Protein AF-A0A533WLF5-F1 (afdb_monomer_lite)

Secondary structure (DSSP, 8-state):
-PPPS-PPEEE-TT-TTHHHHHH-------BTT--HHHHHHHHHHHTT--EEEEEEEEEEEEETT--EEEEEEEEEEEETTEEEEEEEEEEPPPPSSS-HHHHHHHHHHHHH-S-PPPPPGGGGGS--TTHHHHHHHHHHHHHHHHHHHHHHHHHHHHHHHHHGGGHHHH--THHHHHHHHHHHHHTT-TT-B--S-TTS-SEEEE-SS-SS-SEEEEEEEE-SS---HHHHHHHHHHHHHHHHHH---EEEEEEEETTTTSPTTTTHHHHT---HHHHHHHHHTT-EEEEHHHHHHHHHHHHTT-PPPHHHHHHHHHH--EE----

Foldseek 3Di:
DDFDFFFQKDADPPALCPVVSVVQRDADDFCVVDDCQVVVVVVVVVVVWQKHKDWDPRNWMATPVRTTAKTKIWIWGDDPNDIDIDDIDMDHGDGPPDDPVVSVVSSVVSVVPPPDPDPDPCVVVDDDPPPVVVVVVVVVVVVVVVVVVVVVVVVVVVVVLLVLLCCLQAPFDPSNLVSVVSLCVLLPQVQWDDPDDPPAFSIKGADPQDPQFGMETEHEGEELADDDLVSVVSQLVNQVVCCVPPVGRYAREYEYNHNSVDDPPVCLVRLQDDDPVSQVVQQVSVYEYHYSVQSSVQSVCVVVVNHDHPSVVSVLSNPDGGYDSHD

Sequence (327 aa):
MPVQEGRNIKFDAGHPFAEYLRKVKSFNFYLDNFDISSEIPATLKRAKADLELQKIPNHNATDNAGHILSIGYKIYANHAAEKYESSQLVLLPPCYDLPPNEAIDIIVDVFRNSAKEAPPDWLTDVPLEGLDQILDSIDELNAKKAEVEAQILFQEKKKLEIATHLRLLFTRGTQLEDAVYNAFKLLGFDDIQRIREKAKEDWVFKFVNSTRYEYGILEIKGADSRTTRGQLTQCSKWADEYFEMNNEVSKPIFVVNQHRSEKYPESVDKRKEFDNKELEYAKMKNICILPTFVLFETVNAYLKGVGKSRAYLEKKLAESSGLLDRL

Radius of gyration: 37.01 Å; chains: 1; bounding box: 68×51×97 Å

Structure (mmCIF, N/CA/C/O backbone):
data_AF-A0A533WLF5-F1
#
_entry.id   AF-A0A533WLF5-F1
#
loop_
_atom_site.group_PDB
_atom_site.id
_atom_site.type_symbol
_atom_site.label_atom_id
_atom_site.label_alt_id
_atom_site.label_comp_id
_atom_site.label_asym_id
_atom_site.label_entity_id
_atom_site.label_seq_id
_atom_site.pdbx_PDB_ins_code
_atom_site.Cartn_x
_atom_site.Cartn_y
_atom_site.Cartn_z
_atom_site.occupancy
_atom_site.B_iso_or_equiv
_atom_site.auth_seq_id
_atom_site.auth_comp_id
_atom_site.auth_asym_id
_atom_site.auth_atom_id
_atom_site.pdbx_PDB_model_num
ATOM 1 N N . MET A 1 1 ? 15.359 -4.473 43.445 1.00 32.38 1 MET A N 1
ATOM 2 C CA . MET A 1 1 ? 15.333 -5.736 44.218 1.00 32.38 1 MET A CA 1
ATOM 3 C C . MET A 1 1 ? 14.150 -6.550 43.730 1.00 32.38 1 MET A C 1
ATOM 5 O O . MET A 1 1 ? 13.129 -5.927 43.461 1.00 32.38 1 MET A O 1
ATOM 9 N N . PRO A 1 2 ? 14.274 -7.874 43.544 1.00 28.77 2 PRO A N 1
ATOM 10 C CA . PRO A 1 2 ? 13.132 -8.685 43.147 1.00 28.77 2 PRO A CA 1
ATOM 11 C C . PRO A 1 2 ? 12.076 -8.626 44.254 1.00 28.77 2 PRO A C 1
ATOM 13 O O . PRO A 1 2 ? 12.402 -8.662 45.442 1.00 28.77 2 PRO A O 1
ATOM 16 N N . VAL A 1 3 ? 10.827 -8.463 43.837 1.00 31.91 3 VAL A N 1
ATOM 17 C CA . VAL A 1 3 ? 9.644 -8.440 44.693 1.00 31.91 3 VAL A CA 1
ATOM 18 C C . VAL A 1 3 ? 9.524 -9.799 45.377 1.00 31.91 3 VAL A C 1
ATOM 20 O O . VAL A 1 3 ? 9.391 -10.816 44.703 1.00 31.91 3 VAL A O 1
ATOM 23 N N . GLN A 1 4 ? 9.620 -9.832 46.706 1.00 38.06 4 GLN A N 1
ATOM 24 C CA . GLN A 1 4 ? 9.244 -11.020 47.468 1.00 38.06 4 GLN A CA 1
ATOM 25 C C . GLN A 1 4 ? 7.719 -11.142 47.431 1.00 38.06 4 GLN A C 1
ATOM 27 O O . GLN A 1 4 ? 7.022 -10.256 47.926 1.00 38.06 4 GLN A O 1
ATOM 32 N N . GLU A 1 5 ? 7.214 -12.224 46.840 1.00 35.84 5 GLU A N 1
ATOM 33 C CA . GLU A 1 5 ? 5.796 -12.581 46.888 1.00 35.84 5 GLU A CA 1
ATOM 34 C C . GLU A 1 5 ? 5.303 -12.704 48.337 1.00 35.84 5 GLU A C 1
ATOM 36 O O . GLU A 1 5 ? 5.929 -13.356 49.173 1.00 35.84 5 GLU A O 1
ATOM 41 N N . GLY A 1 6 ? 4.142 -12.096 48.602 1.00 49.25 6 GLY A N 1
ATOM 42 C CA . GLY A 1 6 ? 3.280 -12.413 49.741 1.00 49.25 6 GLY A CA 1
ATOM 43 C C . GLY A 1 6 ? 3.753 -11.912 51.106 1.00 49.25 6 GLY A C 1
ATOM 44 O O . GLY A 1 6 ? 4.128 -12.702 51.972 1.00 49.25 6 GLY A O 1
ATOM 45 N N . ARG A 1 7 ? 3.641 -10.603 51.369 1.00 53.81 7 ARG A N 1
ATOM 46 C CA . ARG A 1 7 ? 3.641 -10.091 52.750 1.00 53.81 7 ARG A CA 1
ATOM 47 C C . ARG A 1 7 ? 2.203 -10.058 53.270 1.00 53.81 7 ARG A C 1
ATOM 49 O O . ARG A 1 7 ? 1.375 -9.347 52.718 1.00 53.81 7 ARG A O 1
ATOM 56 N N . ASN A 1 8 ? 1.899 -10.801 54.336 1.00 56.19 8 ASN A N 1
ATOM 57 C CA . ASN A 1 8 ? 0.582 -10.713 54.979 1.00 56.19 8 ASN A CA 1
ATOM 58 C C . ASN A 1 8 ? 0.406 -9.329 55.638 1.00 56.19 8 ASN A C 1
ATOM 60 O O . ASN A 1 8 ? 1.328 -8.835 56.298 1.00 56.19 8 ASN A O 1
ATOM 64 N N . ILE A 1 9 ? -0.772 -8.721 55.461 1.00 61.44 9 ILE A N 1
ATOM 65 C CA . ILE A 1 9 ? -1.147 -7.436 56.072 1.00 61.44 9 ILE A CA 1
ATOM 66 C C . ILE A 1 9 ? -1.633 -7.670 57.504 1.00 61.44 9 ILE A C 1
ATOM 68 O O . ILE A 1 9 ? -2.451 -8.558 57.752 1.00 61.44 9 ILE A O 1
ATOM 72 N N . LYS A 1 10 ? -1.183 -6.827 58.434 1.00 64.06 10 LYS A N 1
ATOM 73 C CA . LYS A 1 10 ? -1.763 -6.653 59.766 1.00 64.06 10 LYS A CA 1
ATOM 74 C C . LYS A 1 10 ? -2.501 -5.317 59.824 1.00 64.06 10 LYS A C 1
ATOM 76 O O . LYS A 1 10 ? -1.941 -4.261 59.552 1.00 64.06 10 LYS A O 1
ATOM 81 N N . PHE A 1 11 ? -3.769 -5.355 60.192 1.00 66.06 11 PHE A N 1
ATOM 82 C CA . PHE A 1 11 ? -4.594 -4.170 60.409 1.00 66.06 11 PHE A CA 1
ATOM 83 C C . PHE A 1 11 ? -5.623 -4.492 61.494 1.00 66.06 11 PHE A C 1
ATOM 85 O O . PHE A 1 11 ? -5.938 -5.663 61.725 1.00 66.06 11 PHE A O 1
ATOM 92 N N . ASP A 1 12 ? -6.123 -3.464 62.174 1.00 64.88 12 ASP A N 1
ATOM 93 C CA . ASP A 1 12 ? -7.202 -3.627 63.148 1.00 64.88 12 ASP A CA 1
ATOM 94 C C . ASP A 1 12 ? -8.485 -4.103 62.442 1.00 64.88 12 ASP A C 1
ATOM 96 O O . ASP A 1 12 ? -8.803 -3.644 61.345 1.00 64.88 12 ASP A O 1
ATOM 100 N N . ALA A 1 13 ? -9.244 -5.013 63.056 1.00 61.56 13 ALA A N 1
ATOM 101 C CA . ALA A 1 13 ? -10.507 -5.492 62.494 1.00 61.56 13 ALA A CA 1
ATOM 102 C C . ALA A 1 13 ? -11.527 -4.358 62.261 1.00 61.56 13 ALA A C 1
ATOM 104 O O . ALA A 1 13 ? -12.367 -4.482 61.372 1.00 61.56 13 ALA A O 1
ATOM 105 N N . GLY A 1 14 ? -11.427 -3.258 63.016 1.00 61.88 14 GLY A N 1
ATOM 106 C CA . GLY A 1 14 ? -12.206 -2.032 62.848 1.00 61.88 14 GLY A CA 1
ATOM 107 C C . GLY A 1 14 ? -11.643 -1.039 61.822 1.00 61.88 14 GLY A C 1
ATOM 108 O O . GLY A 1 14 ? -12.167 0.067 61.713 1.00 61.88 14 GLY A O 1
ATOM 109 N N . HIS A 1 15 ? -10.587 -1.384 61.073 1.00 67.19 15 HIS A N 1
ATOM 110 C CA . HIS A 1 15 ? -10.044 -0.501 60.041 1.00 67.19 15 HIS A CA 1
ATOM 111 C C . HIS A 1 15 ? -11.098 -0.260 58.938 1.00 67.19 15 HIS A C 1
ATOM 113 O O . HIS A 1 15 ? -11.605 -1.237 58.379 1.00 67.19 15 HIS A O 1
ATOM 119 N N . PRO A 1 16 ? -11.380 0.996 58.528 1.00 64.38 16 PRO A N 1
ATOM 120 C CA . PRO A 1 16 ? -12.443 1.308 57.556 1.00 64.38 16 PRO A CA 1
ATOM 121 C C . PRO A 1 16 ? -12.295 0.615 56.191 1.00 64.38 16 PRO A C 1
ATOM 123 O O . PRO A 1 16 ? -13.251 0.487 55.439 1.00 64.38 16 PRO A O 1
ATOM 126 N N . PHE A 1 17 ? -11.084 0.150 55.880 1.00 67.31 17 PHE A N 1
ATOM 127 C CA . PHE A 1 17 ? -10.732 -0.530 54.631 1.00 67.31 17 PHE A CA 1
ATOM 128 C C . PHE A 1 17 ? -10.261 -1.969 54.843 1.00 67.31 17 PHE A C 1
ATOM 130 O O . PHE A 1 17 ? -9.558 -2.515 53.998 1.00 67.31 17 PHE A O 1
ATOM 137 N N . ALA A 1 18 ? -10.609 -2.581 55.977 1.00 67.69 18 ALA A N 1
ATOM 138 C CA . ALA A 1 18 ? -10.263 -3.963 56.295 1.00 67.69 18 ALA A CA 1
ATOM 139 C C . ALA A 1 18 ? -10.593 -4.932 55.144 1.00 67.69 18 ALA A C 1
ATOM 141 O O . ALA A 1 18 ? -9.777 -5.783 54.805 1.00 67.69 18 ALA A O 1
ATOM 142 N N . GLU A 1 19 ? -11.752 -4.785 54.496 1.00 64.75 19 GLU A N 1
ATOM 143 C CA . GLU A 1 19 ? -12.137 -5.633 53.360 1.00 64.75 19 GLU A CA 1
ATOM 144 C C . GLU A 1 19 ? -11.301 -5.397 52.100 1.00 64.75 19 GLU A C 1
ATOM 146 O O . GLU A 1 19 ? -10.862 -6.363 51.474 1.00 64.75 19 GLU A O 1
ATOM 151 N N . TYR A 1 20 ? -11.039 -4.134 51.750 1.00 69.00 20 TYR A N 1
ATOM 152 C CA . TYR A 1 20 ? -10.149 -3.785 50.641 1.00 69.00 20 TYR A CA 1
ATOM 153 C C . TYR A 1 20 ? -8.752 -4.369 50.881 1.00 69.00 20 TYR A C 1
ATOM 155 O O . TYR A 1 20 ? -8.237 -5.104 50.043 1.00 69.00 20 TYR A O 1
ATOM 163 N N . LEU A 1 21 ? -8.186 -4.154 52.072 1.00 68.81 21 LEU A N 1
ATOM 164 C CA . LEU A 1 21 ? -6.866 -4.661 52.449 1.00 68.81 21 LEU A CA 1
ATOM 165 C C . LEU A 1 21 ? -6.795 -6.199 52.407 1.00 68.81 21 LEU A C 1
ATOM 167 O O . LEU A 1 21 ? -5.779 -6.738 51.989 1.00 68.81 21 LEU A O 1
ATOM 171 N N . ARG A 1 22 ? -7.867 -6.932 52.745 1.00 69.50 22 ARG A N 1
ATOM 172 C CA . ARG A 1 22 ? -7.900 -8.406 52.600 1.00 69.50 22 ARG A CA 1
ATOM 173 C C . ARG A 1 22 ? -7.841 -8.884 51.149 1.00 69.50 22 ARG A C 1
ATOM 175 O O . ARG A 1 22 ? -7.349 -9.982 50.902 1.00 69.50 22 ARG A O 1
ATOM 182 N N . LYS A 1 23 ? -8.390 -8.112 50.207 1.00 66.38 23 LYS A N 1
ATOM 183 C CA . LYS A 1 23 ? -8.445 -8.483 48.782 1.00 66.38 23 LYS A CA 1
ATOM 184 C C . LYS A 1 23 ? -7.145 -8.168 48.042 1.00 66.38 23 LYS A C 1
ATOM 186 O O . LYS A 1 23 ? -6.848 -8.822 47.043 1.00 66.38 23 LYS A O 1
ATOM 191 N N . VAL A 1 24 ? -6.357 -7.218 48.540 1.00 61.16 24 VAL A N 1
ATOM 192 C CA . VAL A 1 24 ? -5.045 -6.882 47.979 1.00 61.16 24 VAL A CA 1
ATOM 193 C C . VAL A 1 24 ? -4.017 -7.929 48.426 1.00 61.16 24 VAL A C 1
ATOM 195 O O . VAL A 1 24 ? -3.555 -7.926 49.564 1.00 61.16 24 VAL A O 1
ATOM 198 N N . LYS A 1 25 ? -3.667 -8.851 47.519 1.00 55.25 25 LYS A N 1
ATOM 199 C CA . LYS A 1 25 ? -2.759 -9.983 47.796 1.00 55.25 25 LYS A CA 1
ATOM 200 C C . LYS A 1 25 ? -1.272 -9.603 47.794 1.00 55.25 25 LYS A C 1
ATOM 202 O O . LYS A 1 25 ? -0.476 -10.285 48.438 1.00 55.25 25 LYS A O 1
ATOM 207 N N . SER A 1 26 ? -0.901 -8.529 47.097 1.00 55.97 26 SER A N 1
ATOM 208 C CA . SER A 1 26 ? 0.476 -8.038 46.995 1.00 55.97 26 SER A CA 1
ATOM 209 C C . SER A 1 26 ? 0.538 -6.516 46.887 1.00 55.97 26 SER A C 1
ATOM 211 O O . SER A 1 26 ? -0.328 -5.869 46.307 1.00 55.97 26 SER A O 1
ATOM 213 N N . PHE A 1 27 ? 1.592 -5.936 47.455 1.00 60.88 27 PHE A N 1
ATOM 214 C CA . PHE A 1 27 ? 1.943 -4.519 47.349 1.00 60.88 27 PHE A CA 1
ATOM 215 C C . PHE A 1 27 ? 3.468 -4.410 47.334 1.00 60.88 27 PHE A C 1
ATOM 217 O O . PHE A 1 27 ? 4.156 -5.078 48.103 1.00 60.88 27 PHE A O 1
ATOM 224 N N . ASN A 1 28 ? 3.990 -3.545 46.465 1.00 53.72 28 ASN A N 1
ATOM 225 C CA . ASN A 1 28 ? 5.432 -3.316 46.291 1.00 53.72 28 ASN A CA 1
ATOM 226 C C . ASN A 1 28 ? 5.880 -1.942 46.779 1.00 53.72 28 ASN A C 1
ATOM 228 O O . ASN A 1 28 ? 6.930 -1.443 46.382 1.00 53.72 28 ASN A O 1
ATOM 232 N N . PHE A 1 29 ? 5.075 -1.320 47.631 1.00 58.12 29 PHE A N 1
ATOM 233 C CA . PHE A 1 29 ? 5.415 -0.065 48.269 1.00 58.12 29 PHE A CA 1
ATOM 234 C C . PHE A 1 29 ? 5.159 -0.211 49.770 1.00 58.12 29 PHE A C 1
ATOM 236 O O . PHE A 1 29 ? 4.282 -0.955 50.210 1.00 58.12 29 PHE A O 1
ATOM 243 N N . TYR A 1 30 ? 5.951 0.498 50.548 1.00 57.84 30 TYR A N 1
ATOM 244 C CA . TYR A 1 30 ? 5.670 0.771 51.939 1.00 57.84 30 TYR A CA 1
ATOM 245 C C . TYR A 1 30 ? 5.977 2.241 52.170 1.00 57.84 30 TYR A C 1
ATOM 247 O O . TYR A 1 30 ? 6.815 2.841 51.492 1.00 57.84 30 TYR A O 1
ATOM 255 N N . LEU A 1 31 ? 5.247 2.830 53.099 1.00 57.12 31 LEU A N 1
ATOM 256 C CA . LEU A 1 31 ? 5.408 4.209 53.500 1.00 57.12 31 LEU A CA 1
ATOM 257 C C . LEU A 1 31 ? 6.604 4.289 54.465 1.00 57.12 31 LEU A C 1
ATOM 259 O O . LEU A 1 31 ? 6.438 4.244 55.683 1.00 57.12 31 LEU A O 1
ATOM 263 N N . ASP A 1 32 ? 7.821 4.323 53.913 1.00 49.41 32 ASP A N 1
ATOM 264 C CA . ASP A 1 32 ? 9.055 4.436 54.699 1.00 49.41 32 ASP A CA 1
ATOM 265 C C . ASP A 1 32 ? 9.185 5.844 55.290 1.00 49.41 32 ASP A C 1
ATOM 267 O O . ASP A 1 32 ? 9.087 6.830 54.561 1.00 49.41 32 ASP A O 1
ATOM 271 N N . ASN A 1 33 ? 9.365 5.950 56.610 1.00 52.09 33 ASN A N 1
ATOM 272 C CA . ASN A 1 33 ? 9.415 7.226 57.346 1.00 52.09 33 ASN A CA 1
ATOM 273 C C . ASN A 1 33 ? 8.267 8.212 57.030 1.00 52.09 33 ASN A C 1
ATOM 275 O O . ASN A 1 33 ? 8.422 9.425 57.165 1.00 52.09 33 ASN A O 1
ATOM 279 N N . PHE A 1 34 ? 7.103 7.713 56.608 1.00 55.62 34 PHE A N 1
ATOM 280 C CA . PHE A 1 34 ? 6.012 8.558 56.132 1.00 55.62 34 PHE A CA 1
ATOM 281 C C . PHE A 1 34 ? 5.190 9.094 57.307 1.00 55.62 34 PHE A C 1
ATOM 283 O O . PHE A 1 34 ? 4.173 8.525 57.714 1.00 55.62 34 PHE A O 1
ATOM 290 N N . ASP A 1 35 ? 5.636 10.217 57.856 1.00 56.47 35 ASP A N 1
ATOM 291 C CA . ASP A 1 35 ? 4.805 11.058 58.702 1.00 56.47 35 ASP A CA 1
ATOM 292 C C . ASP A 1 35 ? 4.553 12.410 58.033 1.00 56.47 35 ASP A C 1
ATOM 294 O O . ASP A 1 35 ? 5.137 13.442 58.375 1.00 56.47 35 ASP A O 1
ATOM 298 N N . ILE A 1 36 ? 3.617 12.408 57.079 1.00 58.66 36 ILE A N 1
ATOM 299 C CA . ILE A 1 36 ? 3.146 13.631 56.420 1.00 58.66 36 ILE A CA 1
ATOM 300 C C . ILE A 1 36 ? 2.521 14.630 57.399 1.00 58.66 36 ILE A C 1
ATOM 302 O O . ILE A 1 36 ? 2.334 15.782 57.018 1.00 58.66 36 ILE A O 1
ATOM 306 N N . SER A 1 37 ? 2.226 14.254 58.656 1.00 54.47 37 SER A N 1
ATOM 307 C CA . SER A 1 37 ? 1.752 15.226 59.650 1.00 54.47 37 SER A CA 1
ATOM 308 C C . SER A 1 37 ? 2.788 16.316 59.933 1.00 54.47 37 SER A C 1
ATOM 310 O O . SER A 1 37 ? 2.407 17.408 60.338 1.00 54.47 37 SER A O 1
ATOM 312 N N . SER A 1 38 ? 4.073 16.063 59.654 1.00 57.72 38 SER A N 1
ATOM 313 C CA . SER A 1 38 ? 5.149 17.053 59.769 1.00 57.72 38 SER A CA 1
ATOM 314 C C . SER A 1 38 ? 5.352 17.894 58.494 1.00 57.72 38 SER A C 1
ATOM 316 O O . SER A 1 38 ? 5.665 19.083 58.583 1.00 57.72 38 SER A O 1
ATOM 318 N N . GLU A 1 39 ? 5.105 17.331 57.305 1.00 58.28 39 GLU A N 1
ATOM 319 C CA . GLU A 1 39 ? 5.319 17.997 56.004 1.00 58.28 39 GLU A CA 1
ATOM 320 C C . GLU A 1 39 ? 4.094 18.773 55.486 1.00 58.28 39 GLU A C 1
ATOM 322 O O . GLU A 1 39 ? 4.212 19.788 54.786 1.00 58.28 39 GLU A O 1
ATOM 327 N N . ILE A 1 40 ? 2.892 18.327 55.846 1.00 58.22 40 ILE A N 1
ATOM 328 C CA . ILE A 1 40 ? 1.635 18.944 55.422 1.00 58.22 40 ILE A CA 1
ATOM 329 C C . ILE A 1 40 ? 1.417 20.313 56.066 1.00 58.22 40 ILE A C 1
ATOM 331 O O . ILE A 1 40 ? 1.084 21.231 55.319 1.00 58.22 40 ILE A O 1
ATOM 335 N N . PRO A 1 41 ? 1.677 20.545 57.369 1.00 56.56 41 PRO A N 1
ATOM 336 C CA . PRO A 1 41 ? 1.576 21.882 57.945 1.00 56.56 41 PRO A CA 1
ATOM 337 C C . PRO A 1 41 ? 2.463 22.888 57.213 1.00 56.56 41 PRO A C 1
ATOM 339 O O . PRO A 1 41 ? 2.021 23.999 56.945 1.00 56.56 41 PRO A O 1
ATOM 342 N N . ALA A 1 42 ? 3.680 22.498 56.810 1.00 59.25 42 ALA A N 1
ATOM 343 C CA . ALA A 1 42 ? 4.592 23.361 56.057 1.00 59.25 42 ALA A CA 1
ATOM 344 C C . ALA A 1 42 ? 4.068 23.699 54.647 1.00 59.25 42 ALA A C 1
ATOM 346 O O . ALA A 1 42 ? 4.280 24.812 54.157 1.00 59.25 42 ALA A O 1
ATOM 347 N N . THR A 1 43 ? 3.361 22.765 54.009 1.00 59.94 43 THR A N 1
ATOM 348 C CA . THR A 1 43 ? 2.765 22.935 52.675 1.00 59.94 43 THR A CA 1
ATOM 349 C C . THR A 1 43 ? 1.449 23.722 52.731 1.00 59.94 43 THR A C 1
ATOM 351 O O . THR A 1 43 ? 1.237 24.625 51.924 1.00 59.94 43 THR A O 1
ATOM 354 N N . LEU A 1 44 ? 0.602 23.471 53.733 1.00 59.03 44 LEU A N 1
ATOM 355 C CA . LEU A 1 44 ? -0.664 24.178 53.960 1.00 59.03 44 LEU A CA 1
ATOM 356 C C . LEU A 1 44 ? -0.448 25.620 54.446 1.00 59.03 44 LEU A C 1
ATOM 358 O O . LEU A 1 44 ? -1.174 26.518 54.018 1.00 59.03 44 LEU A O 1
ATOM 362 N N . LYS A 1 45 ? 0.626 25.892 55.209 1.00 59.97 45 LYS A N 1
ATOM 363 C CA . LYS A 1 45 ? 1.038 27.267 55.559 1.00 59.97 45 LYS A CA 1
ATOM 364 C C . LYS A 1 45 ? 1.307 28.128 54.325 1.00 59.97 45 LYS A C 1
ATOM 366 O O . LYS A 1 45 ? 0.992 29.315 54.326 1.00 59.97 45 LYS A O 1
ATOM 371 N N . ARG A 1 46 ? 1.867 27.544 53.253 1.00 60.88 46 ARG A N 1
ATOM 372 C CA . ARG A 1 46 ? 2.094 28.254 51.977 1.00 60.88 46 ARG A CA 1
ATOM 373 C C . ARG A 1 46 ? 0.785 28.597 51.261 1.00 60.88 46 ARG A C 1
ATOM 375 O O . ARG A 1 46 ? 0.753 29.572 50.519 1.00 60.88 46 ARG A O 1
ATOM 382 N N . ALA A 1 47 ? -0.285 27.844 51.517 1.00 59.53 47 ALA A N 1
ATOM 383 C CA . ALA A 1 47 ? -1.612 28.055 50.943 1.00 59.53 47 ALA A CA 1
ATOM 384 C C . ALA A 1 47 ? -2.496 29.036 51.747 1.00 59.53 47 ALA A C 1
ATOM 386 O O . ALA A 1 47 ? -3.647 29.244 51.374 1.00 59.53 47 ALA A O 1
ATOM 387 N N . LYS A 1 48 ? -1.974 29.663 52.819 1.00 59.97 48 LYS A N 1
ATOM 388 C CA . LYS A 1 48 ? -2.712 30.581 53.719 1.00 59.97 48 LYS A CA 1
ATOM 389 C C . LYS A 1 48 ? -3.994 29.982 54.323 1.00 59.97 48 LYS A C 1
ATOM 391 O O . LYS A 1 48 ? -4.936 30.715 54.607 1.00 59.97 48 LYS A O 1
ATOM 396 N N . ALA A 1 49 ? -4.034 28.669 54.520 1.00 65.12 49 ALA A N 1
ATOM 397 C CA . ALA A 1 49 ? -5.142 28.001 55.186 1.00 65.12 49 ALA A CA 1
ATOM 398 C C . ALA A 1 49 ? -4.701 27.582 56.597 1.00 65.12 49 ALA A C 1
ATOM 400 O O . ALA A 1 49 ? -3.693 26.887 56.737 1.00 65.12 49 ALA A O 1
ATOM 401 N N . ASP A 1 50 ? -5.440 28.002 57.630 1.00 71.75 50 ASP A N 1
ATOM 402 C CA . ASP A 1 50 ? -5.239 27.563 59.020 1.00 71.75 50 ASP A CA 1
ATOM 403 C C . ASP A 1 50 ? -5.804 26.146 59.190 1.00 71.75 50 ASP A C 1
ATOM 405 O O . ASP A 1 50 ? -6.891 25.930 59.727 1.00 71.75 50 ASP A O 1
ATOM 409 N N . LEU A 1 51 ? -5.071 25.175 58.645 1.00 72.88 51 LEU A N 1
ATOM 410 C CA . LEU A 1 51 ? -5.422 23.761 58.659 1.00 72.88 51 LEU A CA 1
ATOM 411 C C . LEU A 1 51 ? -4.433 22.969 59.522 1.00 72.88 51 LEU A C 1
ATOM 413 O O . LEU A 1 51 ? -3.221 23.045 59.321 1.00 72.88 51 LEU A O 1
ATOM 417 N N . GLU A 1 52 ? -4.954 22.158 60.438 1.00 74.88 52 GLU A N 1
ATOM 418 C CA . GLU A 1 52 ? -4.193 21.204 61.246 1.00 74.88 52 GLU A CA 1
ATOM 419 C C . GLU A 1 52 ? -4.536 19.779 60.814 1.00 74.88 52 GLU A C 1
ATOM 421 O O . GLU A 1 52 ? -5.706 19.424 60.700 1.00 74.88 52 GLU A O 1
ATOM 426 N N . LEU A 1 53 ? -3.527 18.936 60.599 1.00 74.12 53 LEU A N 1
ATOM 427 C CA . LEU A 1 53 ? -3.727 17.519 60.308 1.00 74.12 53 LEU A CA 1
ATOM 428 C C . LEU A 1 53 ? -3.357 16.692 61.540 1.00 74.12 53 LEU A C 1
ATOM 430 O O . LEU A 1 53 ? -2.212 16.726 61.983 1.00 74.12 53 LEU A O 1
ATOM 434 N N . GLN A 1 54 ? -4.300 15.920 62.072 1.00 79.19 54 GLN A N 1
ATOM 435 C CA . GLN A 1 54 ? -4.060 15.025 63.201 1.00 79.19 54 GLN A CA 1
ATOM 436 C C . GLN A 1 54 ? -4.185 13.570 62.759 1.00 79.19 54 GLN A C 1
ATOM 438 O O . GLN A 1 54 ? -5.195 13.168 62.179 1.00 79.19 54 GLN A O 1
ATOM 443 N N . LYS A 1 55 ? -3.168 12.758 63.057 1.00 78.38 55 LYS A N 1
ATOM 444 C CA . LYS A 1 55 ? -3.227 11.309 62.847 1.00 78.38 55 LYS A CA 1
ATOM 445 C C . LYS A 1 55 ? -4.279 10.693 63.770 1.00 78.38 55 LYS A C 1
ATOM 447 O O . LYS A 1 55 ? -4.293 10.974 64.968 1.00 78.38 55 LYS A O 1
ATOM 452 N N . ILE A 1 56 ? -5.134 9.835 63.222 1.00 79.00 56 ILE A N 1
ATOM 453 C CA . ILE A 1 56 ? -6.136 9.109 64.007 1.00 79.00 56 ILE A CA 1
ATOM 454 C C . ILE A 1 56 ? -5.450 7.891 64.656 1.00 79.00 56 ILE A C 1
ATOM 456 O O . ILE A 1 56 ? -4.844 7.086 63.938 1.00 79.00 56 ILE A O 1
ATOM 460 N N . PRO A 1 57 ? -5.509 7.724 65.992 1.00 76.00 57 PRO A N 1
ATOM 461 C CA . PRO A 1 57 ? -4.976 6.535 66.653 1.00 76.00 57 PRO A CA 1
ATOM 462 C C . PRO A 1 57 ? -5.617 5.255 66.102 1.00 76.00 57 PRO A C 1
ATOM 464 O O . PRO A 1 57 ? -6.816 5.231 65.838 1.00 76.00 57 PRO A O 1
ATOM 467 N N . ASN A 1 58 ? -4.825 4.193 65.935 1.00 72.44 58 ASN A N 1
ATOM 468 C CA . ASN A 1 58 ? -5.268 2.870 65.461 1.00 72.44 58 ASN A CA 1
ATOM 469 C C . ASN A 1 58 ? -5.890 2.830 64.045 1.00 72.44 58 ASN A C 1
ATOM 471 O O . ASN A 1 58 ? -6.413 1.802 63.631 1.00 72.44 58 ASN A O 1
ATOM 475 N N . HIS A 1 59 ? -5.796 3.913 63.264 1.00 75.50 59 HIS A N 1
ATOM 476 C CA . HIS A 1 59 ? -6.141 3.943 61.835 1.00 75.50 59 HIS A CA 1
ATOM 477 C C . HIS A 1 59 ? -4.883 3.783 60.973 1.00 75.50 59 HIS A C 1
ATOM 479 O O . HIS A 1 59 ? -4.559 4.631 60.139 1.00 75.50 59 HIS A O 1
ATOM 485 N N . ASN A 1 60 ? -4.116 2.724 61.216 1.00 75.75 60 ASN A N 1
ATOM 486 C CA . ASN A 1 60 ? -3.014 2.337 60.349 1.00 75.75 60 ASN A CA 1
ATOM 487 C C . ASN A 1 60 ? -3.126 0.867 59.943 1.00 75.75 60 ASN A C 1
ATOM 489 O O . ASN A 1 60 ? -3.623 0.025 60.689 1.00 75.75 60 ASN A O 1
ATOM 493 N N . ALA A 1 61 ? -2.628 0.572 58.748 1.00 72.06 61 ALA A N 1
ATOM 494 C CA . ALA A 1 61 ? -2.370 -0.789 58.301 1.00 72.06 61 ALA A CA 1
ATOM 495 C C . ALA A 1 61 ? -0.863 -0.960 58.147 1.00 72.06 61 ALA A C 1
ATOM 497 O O . ALA A 1 61 ? -0.196 -0.056 57.634 1.00 72.06 61 ALA A O 1
ATOM 498 N N . THR A 1 62 ? -0.329 -2.095 58.583 1.00 68.56 62 THR A N 1
ATOM 499 C CA . THR A 1 62 ? 1.087 -2.434 58.445 1.00 68.56 62 THR A CA 1
ATOM 500 C C . THR A 1 62 ? 1.274 -3.793 57.783 1.00 68.56 62 THR A C 1
ATOM 502 O O . THR A 1 62 ? 0.362 -4.616 57.737 1.00 68.56 62 THR A O 1
ATOM 505 N N . ASP A 1 63 ? 2.462 -4.057 57.248 1.00 66.12 63 ASP A N 1
ATOM 506 C CA . ASP A 1 63 ? 2.858 -5.420 56.906 1.00 66.12 63 ASP A CA 1
ATOM 507 C C . ASP A 1 63 ? 3.361 -6.183 58.150 1.00 66.12 63 ASP A C 1
ATOM 509 O O . ASP A 1 63 ? 3.521 -5.636 59.246 1.00 66.12 63 ASP A O 1
ATOM 513 N N . ASN A 1 64 ? 3.631 -7.479 57.992 1.00 63.44 64 ASN A N 1
ATOM 514 C CA . ASN A 1 64 ? 4.178 -8.317 59.063 1.00 63.44 64 ASN A CA 1
ATOM 515 C C . ASN A 1 64 ? 5.524 -7.846 59.639 1.00 63.44 64 ASN A C 1
ATOM 517 O O . ASN A 1 64 ? 5.835 -8.208 60.775 1.00 63.44 64 ASN A O 1
ATOM 521 N N . ALA A 1 65 ? 6.306 -7.085 58.874 1.00 60.62 65 ALA A N 1
ATOM 522 C CA . ALA A 1 65 ? 7.574 -6.508 59.308 1.00 60.62 65 ALA A CA 1
ATOM 523 C C . ALA A 1 65 ? 7.389 -5.137 59.992 1.00 60.62 65 ALA A C 1
ATOM 525 O O . ALA A 1 65 ? 8.359 -4.562 60.478 1.00 60.62 65 ALA A O 1
ATOM 526 N N . GLY A 1 66 ? 6.149 -4.645 60.087 1.00 66.31 66 GLY A N 1
ATOM 527 C CA . GLY A 1 66 ? 5.799 -3.391 60.747 1.00 66.31 66 GLY A CA 1
ATOM 528 C C . GLY A 1 66 ? 5.840 -2.168 59.832 1.00 66.31 66 GLY A C 1
ATOM 529 O O . GLY A 1 66 ? 5.639 -1.058 60.322 1.00 66.31 66 GLY A O 1
ATOM 530 N N . HIS A 1 67 ? 6.059 -2.335 58.525 1.00 68.44 67 HIS A N 1
ATOM 531 C CA . HIS A 1 67 ? 6.053 -1.208 57.597 1.00 68.44 67 HIS A CA 1
ATOM 532 C C . HIS A 1 67 ? 4.632 -0.697 57.378 1.00 68.44 67 HIS A C 1
ATOM 534 O O . HIS A 1 67 ? 3.708 -1.491 57.231 1.00 68.44 67 HIS A O 1
ATOM 540 N N . ILE A 1 68 ? 4.450 0.622 57.327 1.00 69.75 68 ILE A N 1
ATOM 541 C CA . ILE A 1 68 ? 3.128 1.241 57.196 1.00 69.75 68 ILE A CA 1
ATOM 542 C C . ILE A 1 68 ? 2.656 1.188 55.736 1.00 69.75 68 ILE A C 1
ATOM 544 O O . ILE A 1 68 ? 3.402 1.506 54.815 1.00 69.75 68 ILE A O 1
ATOM 548 N N . LEU A 1 69 ? 1.399 0.802 55.531 1.00 67.12 69 LEU A N 1
ATOM 549 C CA . LEU A 1 69 ? 0.736 0.682 54.228 1.00 67.12 69 LEU A CA 1
ATOM 550 C C . LEU A 1 69 ? -0.419 1.681 54.070 1.00 67.12 69 LEU A C 1
ATOM 552 O O . LEU A 1 69 ? -0.760 2.061 52.955 1.00 67.12 69 LEU A O 1
ATOM 556 N N . SER A 1 70 ? -1.030 2.104 55.179 1.00 72.06 70 SER A N 1
ATOM 557 C CA . SER A 1 70 ? -2.136 3.066 55.202 1.00 72.06 70 SER A CA 1
ATOM 558 C C . SER A 1 70 ? -2.121 3.871 56.499 1.00 72.06 70 SER A C 1
ATOM 560 O O . SER A 1 70 ? -1.733 3.341 57.545 1.00 72.06 70 SER A O 1
ATOM 562 N N . ILE A 1 71 ? -2.533 5.143 56.429 1.00 75.75 71 ILE A N 1
ATOM 563 C CA . ILE A 1 71 ? -2.692 6.035 57.585 1.00 75.75 71 ILE A CA 1
ATOM 564 C C . ILE A 1 71 ? -3.975 6.860 57.428 1.00 75.75 71 ILE A C 1
ATOM 566 O O . ILE A 1 71 ? -4.223 7.441 56.369 1.00 75.75 71 ILE A O 1
ATOM 570 N N . GLY A 1 72 ? -4.763 6.933 58.501 1.00 79.12 72 GLY A N 1
ATOM 571 C CA . GLY A 1 72 ? -5.903 7.832 58.643 1.00 79.12 72 GLY A CA 1
ATOM 572 C C . GLY A 1 72 ? -5.558 9.145 59.353 1.00 79.12 72 GLY A C 1
ATOM 573 O O . GLY A 1 72 ? -4.838 9.168 60.356 1.00 79.12 72 GLY A O 1
ATOM 574 N N . TYR A 1 73 ? -6.139 10.235 58.866 1.00 81.06 73 TYR A N 1
ATOM 575 C CA . TYR A 1 73 ? -6.002 11.590 59.381 1.00 81.06 73 TYR A CA 1
ATOM 576 C C . TYR A 1 73 ? -7.366 12.267 59.538 1.00 81.06 73 TYR A C 1
ATOM 578 O O . TYR A 1 73 ? -8.323 11.955 58.828 1.00 81.06 73 TYR A O 1
ATOM 586 N N . LYS A 1 74 ? -7.431 13.244 60.439 1.00 82.44 74 LYS A N 1
ATOM 587 C CA . LYS A 1 74 ? -8.468 14.278 60.480 1.00 82.44 74 LYS A CA 1
ATOM 588 C C . LYS A 1 74 ? -7.836 15.618 60.150 1.00 82.44 74 LYS A C 1
ATOM 590 O O . LYS A 1 74 ? -6.772 15.940 60.675 1.00 82.44 74 LYS A O 1
ATOM 595 N N . ILE A 1 75 ? -8.492 16.388 59.295 1.00 80.38 75 ILE A N 1
ATOM 596 C CA . ILE A 1 75 ? -8.145 17.788 59.050 1.00 80.38 75 ILE A CA 1
ATOM 597 C C . ILE A 1 75 ? -9.043 18.651 59.935 1.00 80.38 75 ILE A C 1
ATOM 599 O O . ILE A 1 75 ? -10.260 18.463 59.948 1.00 80.38 75 ILE A O 1
ATOM 603 N N . TYR A 1 76 ? -8.455 19.605 60.639 1.00 80.19 76 TYR A N 1
ATOM 604 C CA . TYR A 1 76 ? -9.154 20.660 61.352 1.00 80.19 76 TYR A CA 1
ATOM 605 C C . TYR A 1 76 ? -8.889 21.988 60.659 1.00 80.19 76 TYR A C 1
ATOM 607 O O . TYR A 1 76 ? -7.749 22.260 60.306 1.00 80.19 76 TYR A O 1
ATOM 615 N N . ALA A 1 77 ? -9.913 22.813 60.479 1.00 78.69 77 ALA A N 1
ATOM 616 C CA . ALA A 1 77 ? -9.776 24.169 59.969 1.00 78.69 77 ALA A CA 1
ATOM 617 C C . ALA A 1 77 ? -10.154 25.165 61.060 1.00 78.69 77 ALA A C 1
ATOM 619 O O . ALA A 1 77 ? -11.254 25.090 61.602 1.00 78.69 77 ALA A O 1
ATOM 620 N N . ASN A 1 78 ? -9.264 26.103 61.368 1.00 73.88 78 ASN A N 1
ATOM 621 C CA . ASN A 1 78 ? -9.587 27.217 62.249 1.00 73.88 78 ASN A CA 1
ATOM 622 C C . ASN A 1 78 ? -9.990 28.412 61.379 1.00 73.88 78 ASN A C 1
ATOM 624 O O . ASN A 1 78 ? -9.209 28.881 60.554 1.00 73.88 78 ASN A O 1
ATOM 628 N N . HIS A 1 79 ? -11.211 28.913 61.550 1.00 73.44 79 HIS A N 1
ATOM 629 C CA . HIS A 1 79 ? -11.682 30.104 60.851 1.00 73.44 79 HIS A CA 1
ATOM 630 C C . HIS A 1 79 ? -12.410 31.022 61.833 1.00 73.44 79 HIS A C 1
ATOM 632 O O . HIS A 1 79 ? -13.414 30.635 62.418 1.00 73.44 79 HIS A O 1
ATOM 638 N N . ALA A 1 80 ? -11.903 32.247 62.013 1.00 67.25 80 ALA A N 1
ATOM 639 C CA . ALA A 1 80 ? -12.531 33.294 62.829 1.00 67.25 80 ALA A CA 1
ATOM 640 C C . ALA A 1 80 ? -12.976 32.839 64.243 1.00 67.25 80 ALA A C 1
ATOM 642 O O . ALA A 1 80 ? -14.082 33.145 64.673 1.00 67.25 80 ALA A O 1
ATOM 643 N N . ALA A 1 81 ? -12.087 32.142 64.965 1.00 67.75 81 ALA A N 1
ATOM 644 C CA . ALA A 1 81 ? -12.294 31.569 66.308 1.00 67.75 81 ALA A CA 1
ATOM 645 C C . ALA A 1 81 ? -13.197 30.319 66.396 1.00 67.75 81 ALA A C 1
ATOM 647 O O . ALA A 1 81 ? -13.391 29.793 67.491 1.00 67.75 81 ALA A O 1
ATOM 648 N N . GLU A 1 82 ? -13.665 29.784 65.268 1.00 68.81 82 GLU A N 1
ATOM 649 C CA . GLU A 1 82 ? -14.364 28.498 65.201 1.00 68.81 82 GLU A CA 1
ATOM 650 C C . GLU A 1 82 ? -13.451 27.398 64.641 1.00 68.81 82 GLU A C 1
ATOM 652 O O . GLU A 1 82 ? -12.677 27.626 63.705 1.00 68.81 82 GLU A O 1
ATOM 657 N N . LYS A 1 83 ? -13.540 26.196 65.226 1.00 77.31 83 LYS A N 1
ATOM 658 C CA . LYS A 1 83 ? -12.790 25.006 64.806 1.00 77.31 83 LYS A CA 1
ATOM 659 C C . LYS A 1 83 ? -13.726 24.053 64.070 1.00 77.31 83 LYS A C 1
ATOM 661 O O . LYS A 1 83 ? -14.648 23.499 64.663 1.00 77.31 83 LYS A O 1
ATOM 666 N N . TYR A 1 84 ? -13.462 23.851 62.788 1.00 76.44 84 TYR A N 1
ATOM 667 C CA . TYR A 1 84 ? -14.195 22.942 61.918 1.00 76.44 84 TYR A CA 1
ATOM 668 C C . TYR A 1 84 ? -13.428 21.632 61.783 1.00 76.44 84 TYR A C 1
ATOM 670 O O . TYR A 1 84 ? -12.219 21.635 61.571 1.00 76.44 84 TYR A O 1
ATOM 678 N N . GLU A 1 85 ? -14.124 20.507 61.893 1.00 79.12 85 GLU A N 1
ATOM 679 C CA . GLU A 1 85 ? -13.547 19.175 61.729 1.00 79.12 85 GLU A CA 1
ATOM 680 C C . GLU A 1 85 ? -14.001 18.581 60.391 1.00 79.12 85 GLU A C 1
ATOM 682 O O . GLU A 1 85 ? -15.193 18.526 60.092 1.00 79.12 85 GLU A O 1
ATOM 687 N N . SER A 1 86 ? -13.043 18.151 59.571 1.00 73.44 86 SER A N 1
ATOM 688 C CA . SER A 1 86 ? -13.324 17.387 58.354 1.00 73.44 86 SER A CA 1
ATOM 689 C C . SER A 1 86 ? -13.702 15.941 58.672 1.00 73.44 86 SER A C 1
ATOM 691 O O . SER A 1 86 ? -13.405 15.400 59.739 1.00 73.44 86 SER A O 1
ATOM 693 N N . SER A 1 87 ? -14.301 15.272 57.691 1.00 67.31 87 SER A N 1
ATOM 694 C CA . SER A 1 87 ? -14.394 13.814 57.692 1.00 67.31 87 SER A CA 1
ATOM 695 C C . SER A 1 87 ? -13.002 13.157 57.644 1.00 67.31 87 SER A C 1
ATOM 697 O O . SER A 1 87 ? -11.974 13.806 57.467 1.00 67.31 87 SER A O 1
ATOM 699 N N . GLN A 1 88 ? -12.955 11.838 57.817 1.00 73.69 88 GLN A N 1
ATOM 700 C CA . GLN A 1 88 ? -11.693 11.098 57.843 1.00 73.69 88 GLN A CA 1
ATOM 701 C C . GLN A 1 88 ? -11.025 11.084 56.458 1.00 73.69 88 GLN A C 1
ATOM 703 O O . GLN A 1 88 ? -11.642 10.689 55.471 1.00 73.69 88 GLN A O 1
ATOM 708 N N . LEU A 1 89 ? -9.747 11.460 56.399 1.00 72.69 89 LEU A N 1
ATOM 709 C CA . LEU A 1 89 ? -8.882 11.269 55.237 1.00 72.69 89 LEU A CA 1
ATOM 710 C C . LEU A 1 89 ? -8.075 9.989 55.444 1.00 72.69 89 LEU A C 1
ATOM 712 O O . LEU A 1 89 ? -7.324 9.897 56.410 1.00 72.69 89 LEU A O 1
ATOM 716 N N . VAL A 1 90 ? -8.176 9.019 54.541 1.00 72.44 90 VAL A N 1
ATOM 717 C CA . VAL A 1 90 ? -7.382 7.786 54.621 1.00 72.44 90 VAL A CA 1
ATOM 718 C C . VAL A 1 90 ? -6.562 7.623 53.355 1.00 72.44 90 VAL A C 1
ATOM 720 O O . VAL A 1 90 ? -7.098 7.646 52.251 1.00 72.44 90 VAL A O 1
ATOM 723 N N . LEU A 1 91 ? -5.252 7.458 53.522 1.00 72.44 91 LEU A N 1
ATOM 724 C CA . LEU A 1 91 ? -4.348 7.152 52.420 1.00 72.44 91 LEU A CA 1
ATOM 725 C C . LEU A 1 91 ? -4.294 5.645 52.216 1.00 72.44 91 LEU A C 1
ATOM 727 O O . LEU A 1 91 ? -3.949 4.911 53.144 1.00 72.44 91 LEU A O 1
ATOM 731 N N . LEU A 1 92 ? -4.631 5.190 51.013 1.00 70.44 92 LEU A N 1
ATOM 732 C CA . LEU A 1 92 ? -4.632 3.776 50.659 1.00 70.44 92 LEU A CA 1
ATOM 733 C C . LEU A 1 92 ? -3.405 3.392 49.830 1.00 70.44 92 LEU A C 1
ATOM 735 O O . LEU A 1 92 ? -2.895 4.214 49.065 1.00 70.44 92 LEU A O 1
ATOM 739 N N . PRO A 1 93 ? -2.957 2.131 49.945 1.00 64.56 93 PRO A N 1
ATOM 740 C CA . PRO A 1 93 ? -1.924 1.590 49.082 1.00 64.56 93 PRO A CA 1
ATOM 741 C C . PRO A 1 93 ? -2.352 1.608 47.605 1.00 64.56 93 PRO A C 1
ATOM 743 O O . PRO A 1 93 ? -3.471 1.167 47.319 1.00 64.56 93 PRO A O 1
ATOM 746 N N . PRO A 1 94 ? -1.499 2.052 46.655 1.00 61.78 94 PRO A N 1
ATOM 747 C CA . PRO A 1 94 ? -1.769 1.863 45.233 1.00 61.78 94 PRO A CA 1
ATOM 748 C C . PRO A 1 94 ? -1.835 0.368 44.891 1.00 61.78 94 PRO A C 1
ATOM 750 O O . PRO A 1 94 ? -0.952 -0.404 45.271 1.00 61.78 94 PRO A O 1
ATOM 753 N N . CYS A 1 95 ? -2.871 -0.032 44.151 1.00 61.03 95 CYS A N 1
ATOM 754 C CA . CYS A 1 95 ? -2.989 -1.377 43.590 1.00 61.03 95 CYS A CA 1
ATOM 755 C C . CYS A 1 95 ? -2.264 -1.456 42.243 1.00 61.03 95 CYS A C 1
ATOM 757 O O . CYS A 1 95 ? -2.537 -0.657 41.352 1.00 61.03 95 CYS A O 1
ATOM 759 N N . TYR A 1 96 ? -1.373 -2.438 42.087 1.00 57.28 96 TYR A N 1
ATOM 760 C CA . TYR A 1 96 ? -0.794 -2.803 40.784 1.00 57.28 96 TYR A CA 1
ATOM 761 C C . TYR A 1 96 ? -1.546 -3.957 40.119 1.00 57.28 96 TYR A C 1
ATOM 763 O O . TYR A 1 96 ? -1.558 -4.062 38.897 1.00 57.28 96 TYR A O 1
ATOM 771 N N . ASP A 1 97 ? -2.192 -4.792 40.930 1.00 60.53 97 ASP A N 1
ATOM 772 C CA . ASP A 1 97 ? -2.816 -6.036 40.481 1.00 60.53 97 ASP A CA 1
ATOM 773 C C . ASP A 1 97 ? -4.291 -5.850 40.081 1.00 60.53 97 ASP A C 1
ATOM 775 O O . ASP A 1 97 ? -4.949 -6.811 39.692 1.00 60.53 97 ASP A O 1
ATOM 779 N N . LEU A 1 98 ? -4.816 -4.621 40.184 1.00 63.91 98 LEU A N 1
ATOM 780 C CA . LEU A 1 98 ? -6.184 -4.260 39.816 1.00 63.91 98 LEU A CA 1
ATOM 781 C C . LEU A 1 98 ? -6.180 -2.994 38.948 1.00 63.91 98 LEU A C 1
ATOM 783 O O . LEU A 1 98 ? -5.537 -2.007 39.323 1.00 63.91 98 LEU A O 1
ATOM 787 N N . PRO A 1 99 ? -6.912 -2.984 37.819 1.00 71.12 99 PRO A N 1
ATOM 788 C CA . PRO A 1 99 ? -7.202 -1.766 37.076 1.00 71.12 99 PRO A CA 1
ATOM 789 C C . PRO A 1 99 ? -7.778 -0.668 37.997 1.00 71.12 99 PRO A C 1
ATOM 791 O O . PRO A 1 99 ? -8.575 -0.974 38.888 1.00 71.12 99 PRO A O 1
ATOM 794 N N . PRO A 1 100 ? -7.423 0.620 37.806 1.00 66.38 100 PRO A N 1
ATOM 795 C CA . PRO A 1 100 ? -7.853 1.702 38.699 1.00 66.38 100 PRO A CA 1
ATOM 796 C C . PRO A 1 100 ? -9.371 1.811 38.893 1.00 66.38 100 PRO A C 1
ATOM 798 O O . PRO A 1 100 ? -9.825 2.134 39.985 1.00 66.38 100 PRO A O 1
ATOM 801 N N . ASN A 1 101 ? -10.155 1.525 37.853 1.00 70.19 101 ASN A N 1
ATOM 802 C CA . ASN A 1 101 ? -11.616 1.485 37.907 1.00 70.19 101 ASN A CA 1
ATOM 803 C C . ASN A 1 101 ? -12.133 0.370 38.829 1.00 70.19 101 ASN A C 1
ATOM 805 O O . ASN A 1 101 ? -12.963 0.649 39.685 1.00 70.19 101 ASN A O 1
ATOM 809 N N . GLU A 1 102 ? -11.582 -0.844 38.745 1.00 70.19 102 GLU A N 1
ATOM 810 C CA . GLU A 1 102 ? -11.964 -1.955 39.634 1.00 70.19 102 GLU A CA 1
ATOM 811 C C . GLU A 1 102 ? -11.591 -1.676 41.096 1.00 70.19 102 GLU A C 1
ATOM 813 O O . GLU A 1 102 ? -12.351 -1.982 42.014 1.00 70.19 102 GLU A O 1
ATOM 818 N N . ALA A 1 103 ? -10.436 -1.045 41.333 1.00 67.12 103 ALA A N 1
ATOM 819 C CA . ALA A 1 103 ? -10.032 -0.637 42.676 1.00 67.12 103 ALA A CA 1
ATOM 820 C C . ALA A 1 103 ? -10.988 0.419 43.268 1.00 67.12 103 ALA A C 1
ATOM 822 O O . ALA A 1 103 ? -11.338 0.339 44.447 1.00 67.12 103 ALA A O 1
ATOM 823 N N . ILE A 1 104 ? -11.432 1.384 42.452 1.00 68.75 104 ILE A N 1
ATOM 824 C CA . ILE A 1 104 ? -12.425 2.393 42.846 1.00 68.75 104 ILE A CA 1
ATOM 825 C C . ILE A 1 104 ? -13.772 1.734 43.147 1.00 68.75 104 ILE A C 1
ATOM 827 O O . ILE A 1 104 ? -14.356 2.047 44.181 1.00 68.75 104 ILE A O 1
ATOM 831 N N . ASP A 1 105 ? -14.238 0.810 42.307 1.00 67.38 105 ASP A N 1
ATOM 832 C CA . ASP A 1 105 ? -15.514 0.118 42.509 1.00 67.38 105 ASP A CA 1
ATOM 833 C C . ASP A 1 105 ? -15.522 -0.666 43.828 1.00 67.38 105 ASP A C 1
ATOM 835 O O . ASP A 1 105 ? -16.458 -0.538 44.611 1.00 67.38 105 ASP A O 1
ATOM 839 N N . ILE A 1 106 ? -14.429 -1.364 44.163 1.00 67.44 106 ILE A N 1
ATOM 840 C CA . ILE A 1 106 ? -14.289 -2.062 45.453 1.00 67.44 106 ILE A CA 1
ATOM 841 C C . ILE A 1 106 ? -14.330 -1.079 46.631 1.00 67.44 106 ILE A C 1
ATOM 843 O O . ILE A 1 106 ? -14.979 -1.352 47.640 1.00 67.44 106 ILE A O 1
ATOM 847 N N . ILE A 1 107 ? -13.634 0.058 46.530 1.00 69.19 107 ILE A N 1
ATOM 848 C CA . ILE A 1 107 ? -13.640 1.092 47.576 1.00 69.19 107 ILE A CA 1
ATOM 849 C C . ILE A 1 107 ? -15.057 1.648 47.758 1.00 69.19 107 ILE A C 1
ATOM 851 O O . ILE A 1 107 ? -15.538 1.776 48.884 1.00 69.19 107 ILE A O 1
ATOM 855 N N . VAL A 1 108 ? -15.735 1.958 46.656 1.00 67.19 108 VAL A N 1
ATOM 856 C CA . VAL A 1 108 ? -17.098 2.491 46.653 1.00 67.19 108 VAL A CA 1
ATOM 857 C C . VAL A 1 108 ? -18.089 1.464 47.197 1.00 67.19 108 VAL A C 1
ATOM 859 O O . VAL A 1 108 ? -18.969 1.845 47.963 1.00 67.19 108 VAL A O 1
ATOM 862 N N . ASP A 1 109 ? -17.928 0.180 46.888 1.00 65.62 109 ASP A N 1
ATOM 863 C CA . ASP A 1 109 ? -18.767 -0.897 47.415 1.00 65.62 109 ASP A CA 1
ATOM 864 C C . ASP A 1 109 ? -18.611 -1.069 48.928 1.00 65.62 109 ASP A C 1
ATOM 866 O O . ASP A 1 109 ? -19.613 -1.220 49.626 1.00 65.62 109 ASP A O 1
ATOM 870 N N . VAL A 1 110 ? -17.392 -0.946 49.467 1.00 62.66 110 VAL A N 1
ATOM 871 C CA . VAL A 1 110 ? -17.159 -0.941 50.925 1.00 62.66 110 VAL A CA 1
ATOM 872 C C . VAL A 1 110 ? -17.890 0.229 51.595 1.00 62.66 110 VAL A C 1
ATOM 874 O O . VAL A 1 110 ? -18.480 0.057 52.659 1.00 62.66 110 VAL A O 1
ATOM 877 N N . PHE A 1 111 ? -17.920 1.407 50.962 1.00 57.31 111 PHE A N 1
ATOM 878 C CA . PHE A 1 111 ? -18.660 2.565 51.479 1.00 57.31 111 PHE A CA 1
ATOM 879 C C . PHE A 1 111 ? -20.176 2.491 51.256 1.00 57.31 111 PHE A C 1
ATOM 881 O O . PHE A 1 111 ? -20.939 3.070 52.030 1.00 57.31 111 PHE A O 1
ATOM 888 N N . ARG A 1 112 ? -20.635 1.799 50.210 1.00 60.75 112 ARG A N 1
ATOM 889 C CA . ARG A 1 112 ? -22.064 1.605 49.915 1.00 60.75 112 ARG A CA 1
ATOM 890 C C . ARG A 1 112 ? -22.686 0.492 50.753 1.00 60.75 112 ARG A C 1
ATOM 892 O O . ARG A 1 112 ? -23.888 0.553 51.022 1.00 60.75 112 ARG A O 1
ATOM 899 N N . ASN A 1 113 ? -21.889 -0.467 51.219 1.00 48.91 113 ASN A N 1
ATOM 900 C CA . ASN A 1 113 ? -22.311 -1.541 52.113 1.00 48.91 113 ASN A CA 1
ATOM 901 C C . ASN A 1 113 ? -22.419 -1.072 53.574 1.00 48.91 113 ASN A C 1
ATOM 903 O O . ASN A 1 113 ? -21.844 -1.643 54.496 1.00 48.91 113 ASN A O 1
ATOM 907 N N . SER A 1 114 ? -23.285 -0.084 53.803 1.00 50.28 114 SER A N 1
ATOM 908 C CA . SER A 1 114 ? -24.207 -0.215 54.935 1.00 50.28 114 SER A CA 1
ATOM 909 C C . SER A 1 114 ? -24.992 -1.506 54.697 1.00 50.28 114 SER A C 1
ATOM 911 O O . SER A 1 114 ? -25.556 -1.654 53.617 1.00 50.28 114 SER A O 1
ATOM 913 N N . ALA A 1 115 ? -24.896 -2.462 55.624 1.00 46.94 115 ALA A N 1
ATOM 914 C CA . ALA A 1 115 ? -25.362 -3.843 55.491 1.00 46.94 115 ALA A CA 1
ATOM 915 C C . ALA A 1 115 ? -26.649 -3.965 54.655 1.00 46.94 115 ALA A C 1
ATOM 917 O O . ALA A 1 115 ? -27.750 -3.745 55.155 1.00 46.94 115 ALA A O 1
ATOM 918 N N . LYS A 1 116 ? -26.506 -4.295 53.369 1.00 54.22 116 LYS A N 1
ATOM 919 C CA . LYS A 1 116 ? -27.636 -4.720 52.553 1.00 54.22 116 LYS A CA 1
ATOM 920 C C . LYS A 1 116 ? -27.800 -6.204 52.809 1.00 54.22 116 LYS A C 1
ATOM 922 O O . LYS A 1 116 ? -26.850 -6.965 52.632 1.00 54.22 116 LYS A O 1
ATOM 927 N N . GLU A 1 117 ? -28.980 -6.594 53.277 1.00 56.53 117 GLU A N 1
ATOM 928 C CA . GLU A 1 117 ? -29.355 -8.001 53.349 1.00 56.53 117 GLU A CA 1
ATOM 929 C C . GLU A 1 117 ? -29.130 -8.637 51.977 1.00 56.53 117 GLU A C 1
ATOM 931 O O . GLU A 1 117 ? -29.522 -8.078 50.947 1.00 56.53 117 GLU A O 1
ATOM 936 N N . ALA A 1 118 ? -28.445 -9.780 51.962 1.00 57.75 118 ALA A N 1
ATOM 937 C CA . ALA A 1 118 ? -28.320 -10.556 50.744 1.00 57.75 118 ALA A CA 1
ATOM 938 C C . ALA A 1 118 ? -29.734 -10.964 50.297 1.00 57.75 118 ALA A C 1
ATOM 940 O O . ALA A 1 118 ? -30.519 -11.411 51.141 1.00 57.75 118 ALA A O 1
ATOM 941 N N . PRO A 1 119 ? -30.083 -10.794 49.009 1.00 73.44 119 PRO A N 1
ATOM 942 C CA . PRO A 1 119 ? -31.372 -11.250 48.524 1.00 73.44 119 PRO A CA 1
ATOM 943 C C . PRO A 1 119 ? -31.479 -12.761 48.767 1.00 73.44 119 PRO A C 1
ATOM 945 O O . PRO A 1 119 ? -30.500 -13.480 48.557 1.00 73.44 119 PRO A O 1
ATOM 948 N N . PRO A 1 120 ? -32.632 -13.254 49.240 1.00 81.75 120 PRO A N 1
ATOM 949 C CA . PRO A 1 120 ? -32.814 -14.679 49.441 1.00 81.75 120 PRO A CA 1
ATOM 950 C C . PRO A 1 120 ? -32.825 -15.413 48.095 1.00 81.75 120 PRO A C 1
ATOM 952 O O . PRO A 1 120 ? -33.298 -14.869 47.098 1.00 81.75 120 PRO A O 1
ATOM 955 N N . ASP A 1 121 ? -32.357 -16.663 48.081 1.00 81.44 121 ASP A N 1
ATOM 956 C CA . ASP A 1 121 ? -32.161 -17.452 46.851 1.00 81.44 121 ASP A CA 1
ATOM 957 C C . ASP A 1 121 ? -33.435 -17.599 45.999 1.00 81.44 121 ASP A C 1
ATOM 959 O O . ASP A 1 121 ? -33.353 -17.705 44.783 1.00 81.44 121 ASP A O 1
ATOM 963 N N . TRP A 1 122 ? -34.621 -17.553 46.615 1.00 84.75 122 TRP A N 1
ATOM 964 C CA . TRP A 1 122 ? -35.906 -17.653 45.912 1.00 84.75 122 TRP A CA 1
ATOM 965 C C . TRP A 1 122 ? -36.300 -16.379 45.157 1.00 84.75 122 TRP A C 1
ATOM 967 O O . TRP A 1 122 ? -37.253 -16.398 44.381 1.00 84.75 122 TRP A O 1
ATOM 977 N N . LEU A 1 123 ? -35.621 -15.249 45.387 1.00 82.44 123 LEU A N 1
ATOM 978 C CA . LEU A 1 123 ? -35.987 -13.976 44.764 1.00 82.44 123 LEU A CA 1
ATOM 979 C C . LEU A 1 123 ? -35.808 -14.016 43.240 1.00 82.44 123 LEU A C 1
ATOM 981 O O . LEU A 1 123 ? -36.546 -13.336 42.533 1.00 82.44 123 LEU A O 1
ATOM 985 N N . THR A 1 124 ? -34.879 -14.833 42.729 1.00 79.88 124 THR A N 1
ATOM 986 C CA . THR A 1 124 ? -34.700 -15.043 41.282 1.00 79.88 124 THR A CA 1
ATOM 987 C C . THR A 1 124 ? -35.880 -15.753 40.624 1.00 79.88 124 THR A C 1
ATOM 989 O O . THR A 1 124 ? -36.046 -15.634 39.415 1.00 79.88 124 THR A O 1
ATOM 992 N N . ASP A 1 125 ? -36.709 -16.449 41.406 1.00 84.00 125 ASP A N 1
ATOM 993 C CA . ASP A 1 125 ? -37.878 -17.182 40.912 1.00 84.00 125 ASP A CA 1
ATOM 994 C C . ASP A 1 125 ? -39.157 -16.328 40.911 1.00 84.00 125 ASP A C 1
ATOM 996 O O . ASP A 1 125 ? -40.205 -16.782 40.449 1.00 84.00 125 ASP A O 1
ATOM 1000 N N . VAL A 1 126 ? -39.107 -15.097 41.439 1.00 85.56 126 VAL A N 1
ATOM 1001 C CA . VAL A 1 126 ? -40.260 -14.189 41.461 1.00 85.56 126 VAL A CA 1
ATOM 1002 C C . VAL A 1 126 ? -40.335 -13.434 40.132 1.00 85.56 126 VAL A C 1
ATOM 1004 O O . VAL A 1 126 ? -39.487 -12.575 39.881 1.00 85.56 126 VAL A O 1
ATOM 1007 N N . PRO A 1 127 ? -41.346 -13.693 39.279 1.00 77.75 127 PRO A N 1
ATOM 1008 C CA . PRO A 1 127 ? -41.486 -12.975 38.021 1.00 77.75 127 PRO A CA 1
ATOM 1009 C C . PRO A 1 127 ? -41.791 -11.500 38.291 1.00 77.75 127 PRO A C 1
ATOM 1011 O O . PRO A 1 127 ? -42.714 -11.165 39.037 1.00 77.75 127 PRO A O 1
ATOM 1014 N N . LEU A 1 128 ? -41.016 -10.615 37.664 1.00 86.75 128 LEU A N 1
ATOM 1015 C CA . LEU A 1 128 ? -41.222 -9.173 37.714 1.00 86.75 128 LEU A CA 1
ATOM 1016 C C . LEU A 1 128 ? -41.754 -8.698 36.362 1.00 86.75 128 LEU A C 1
ATOM 1018 O O . LEU A 1 128 ? -41.054 -8.766 35.352 1.00 86.75 128 LEU A O 1
ATOM 1022 N N . GLU A 1 129 ? -42.992 -8.207 36.338 1.00 87.81 129 GLU A N 1
ATOM 1023 C CA . GLU A 1 129 ? -43.608 -7.716 35.103 1.00 87.81 129 GLU A CA 1
ATOM 1024 C C . GLU A 1 129 ? -42.753 -6.616 34.451 1.00 87.81 129 GLU A C 1
ATOM 1026 O O . GLU A 1 129 ? -42.318 -5.666 35.102 1.00 87.81 129 GLU A O 1
ATOM 1031 N N . GLY A 1 130 ? -42.504 -6.755 33.148 1.00 88.44 130 GLY A N 1
ATOM 1032 C CA . GLY A 1 130 ? -41.681 -5.827 32.367 1.00 88.44 130 GLY A CA 1
ATOM 1033 C C . GLY A 1 130 ? -40.172 -6.092 32.420 1.00 88.44 130 GLY A C 1
ATOM 1034 O O . GLY A 1 130 ? -39.456 -5.543 31.585 1.00 88.44 130 GLY A O 1
ATOM 1035 N N . LEU A 1 131 ? -39.677 -6.953 33.322 1.00 87.81 131 LEU A N 1
ATOM 1036 C CA . LEU A 1 131 ? -38.257 -7.321 33.360 1.00 87.81 131 LEU A CA 1
ATOM 1037 C C . LEU A 1 131 ? -37.839 -8.068 32.089 1.00 87.81 131 LEU A C 1
ATOM 1039 O O . LEU A 1 131 ? -36.832 -7.706 31.491 1.00 87.81 131 LEU A O 1
ATOM 1043 N N . ASP A 1 132 ? -38.646 -9.027 31.635 1.00 87.50 132 ASP A N 1
ATOM 1044 C CA . ASP A 1 132 ? -38.363 -9.804 30.420 1.00 87.50 132 ASP A CA 1
ATOM 1045 C C . ASP A 1 132 ? -38.234 -8.902 29.185 1.00 87.50 132 ASP A C 1
ATOM 1047 O O . ASP A 1 132 ? -37.285 -9.026 28.424 1.00 87.50 132 ASP A O 1
ATOM 1051 N N . GLN A 1 133 ? -39.111 -7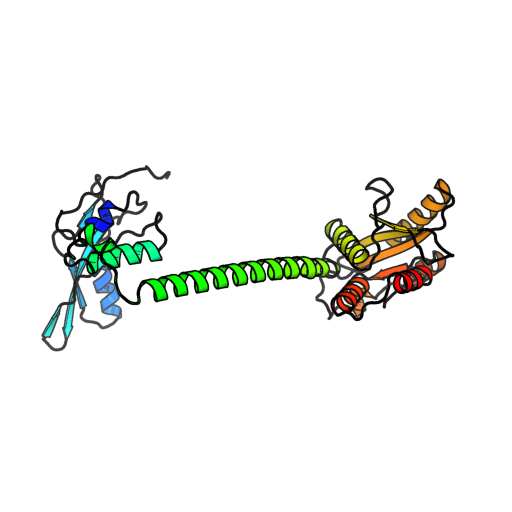.900 29.043 1.00 91.69 133 GLN A N 1
ATOM 1052 C CA . GL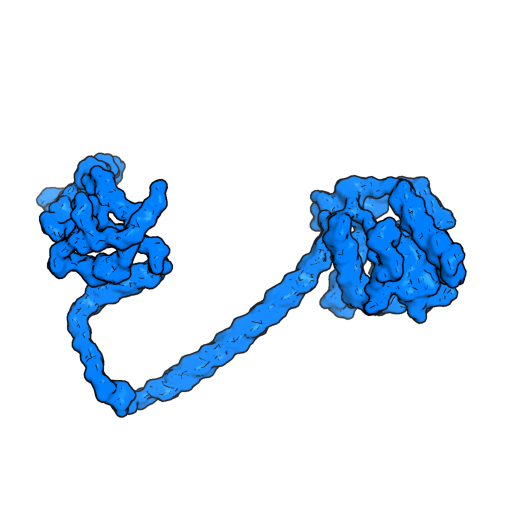N A 1 133 ? -39.051 -6.934 27.936 1.00 91.69 133 GLN A CA 1
ATOM 1053 C C . GLN A 1 133 ? -37.763 -6.099 27.962 1.00 91.69 133 GLN A C 1
ATOM 1055 O O . GLN A 1 133 ? -37.215 -5.749 26.916 1.00 91.69 133 GLN A O 1
ATOM 1060 N N . ILE A 1 134 ? -37.285 -5.752 29.160 1.00 92.62 134 ILE A N 1
ATOM 1061 C CA . ILE A 1 134 ? -36.026 -5.024 29.332 1.00 92.62 134 ILE A CA 1
ATOM 1062 C C . ILE A 1 134 ? -34.841 -5.937 29.004 1.00 92.62 134 ILE A C 1
ATOM 1064 O O . ILE A 1 134 ? -33.918 -5.487 28.328 1.00 92.62 134 ILE A O 1
ATOM 1068 N N . LEU A 1 135 ? -34.863 -7.196 29.450 1.00 91.31 135 LEU A N 1
ATOM 1069 C CA . LEU A 1 135 ? -33.821 -8.179 29.147 1.00 91.31 135 LEU A CA 1
ATOM 1070 C C . LEU A 1 135 ? -33.740 -8.458 27.641 1.00 91.31 135 LEU A C 1
ATOM 1072 O O . LEU A 1 135 ? -32.657 -8.338 27.072 1.00 91.31 135 LEU A O 1
ATOM 1076 N N . ASP A 1 136 ? -34.877 -8.675 26.980 1.00 93.38 136 ASP A N 1
ATOM 1077 C CA . ASP A 1 136 ? -34.960 -8.820 25.523 1.00 93.38 136 ASP A CA 1
ATOM 1078 C C . ASP A 1 136 ? -34.385 -7.584 24.811 1.00 93.38 136 ASP A C 1
ATOM 1080 O O . ASP A 1 136 ? -33.584 -7.693 23.880 1.00 93.38 136 ASP A O 1
ATOM 1084 N N . SER A 1 137 ? -34.726 -6.378 25.286 1.00 95.31 137 SER A N 1
ATOM 1085 C CA . SER A 1 137 ? -34.174 -5.138 24.732 1.00 95.31 137 SER A CA 1
ATOM 1086 C C . SER A 1 137 ? -32.662 -5.018 24.944 1.00 95.31 137 SER A C 1
ATOM 1088 O O . SER A 1 137 ? -31.979 -4.459 24.081 1.00 95.31 137 SER A O 1
ATOM 1090 N N . ILE A 1 138 ? -32.127 -5.482 26.076 1.00 94.75 138 ILE A N 1
ATOM 1091 C CA . ILE A 1 138 ? -30.683 -5.508 26.340 1.00 94.75 138 ILE A CA 1
ATOM 1092 C C . ILE A 1 138 ? -29.998 -6.472 25.370 1.00 94.75 138 ILE A C 1
ATOM 1094 O O . ILE A 1 138 ? -28.977 -6.112 24.780 1.00 94.75 138 ILE A O 1
ATOM 1098 N N . ASP A 1 139 ? -30.571 -7.651 25.150 1.00 96.56 139 ASP A N 1
ATOM 1099 C CA . ASP A 1 139 ? -30.029 -8.653 24.234 1.00 96.56 139 ASP A CA 1
ATOM 1100 C C . ASP A 1 139 ? -30.042 -8.166 22.780 1.00 96.56 139 ASP A C 1
ATOM 1102 O O . ASP A 1 139 ? -29.029 -8.273 22.080 1.00 96.56 139 ASP A O 1
ATOM 1106 N N . GLU A 1 140 ? -31.122 -7.516 22.337 1.00 97.31 140 GLU A N 1
ATOM 1107 C CA . GLU A 1 140 ? -31.171 -6.868 21.023 1.00 97.31 140 GLU A CA 1
ATOM 1108 C C . GLU A 1 140 ? -30.100 -5.780 20.861 1.00 97.31 140 GLU A C 1
ATOM 1110 O O . GLU A 1 140 ? -29.466 -5.665 19.805 1.00 97.31 140 GLU A O 1
ATOM 1115 N N . LEU A 1 141 ? -29.901 -4.946 21.886 1.00 97.62 141 LEU A N 1
ATOM 1116 C CA . LEU A 1 141 ? -28.886 -3.892 21.865 1.00 97.62 141 LEU A CA 1
ATOM 1117 C C . LEU A 1 141 ? -27.471 -4.478 21.843 1.00 97.62 141 LEU A C 1
ATOM 1119 O O . LEU A 1 141 ? -26.618 -3.979 21.105 1.00 97.62 141 LEU A O 1
ATOM 1123 N N . ASN A 1 142 ? -27.229 -5.555 22.588 1.00 95.94 142 ASN A N 1
ATOM 1124 C CA . ASN A 1 142 ? -25.958 -6.272 22.574 1.00 95.94 142 ASN A CA 1
ATOM 1125 C C . ASN A 1 142 ? -25.679 -6.907 21.203 1.00 95.94 142 ASN A C 1
ATOM 1127 O O . ASN A 1 142 ? -24.556 -6.808 20.705 1.00 95.94 142 ASN A O 1
ATOM 1131 N N . ALA A 1 143 ? -26.691 -7.481 20.546 1.00 96.81 143 ALA A N 1
ATOM 1132 C CA . ALA A 1 143 ? -26.556 -8.012 19.191 1.00 96.81 143 ALA A CA 1
ATOM 1133 C C . ALA A 1 143 ? -26.201 -6.909 18.175 1.00 96.81 143 ALA A C 1
ATOM 1135 O O . ALA A 1 143 ? -25.258 -7.061 17.394 1.00 96.81 143 ALA A O 1
ATOM 1136 N N . LYS A 1 144 ? -26.887 -5.758 18.236 1.00 97.81 144 LYS A N 1
ATOM 1137 C CA . LYS A 1 144 ? -26.581 -4.586 17.392 1.00 97.81 144 LYS A CA 1
ATOM 1138 C C . LYS A 1 144 ? -25.168 -4.056 17.640 1.00 97.81 144 LYS A C 1
ATOM 1140 O O . LYS A 1 144 ? -24.466 -3.710 16.692 1.00 97.81 144 LYS A O 1
ATOM 1145 N N . LYS A 1 145 ? -24.725 -4.012 18.902 1.00 97.38 145 LYS A N 1
ATOM 1146 C CA . LYS A 1 145 ? -23.355 -3.620 19.262 1.00 97.38 145 LYS A CA 1
ATOM 1147 C C . LYS A 1 145 ? -22.326 -4.539 18.597 1.00 97.38 145 LYS A C 1
ATOM 1149 O O . LYS A 1 145 ? -21.407 -4.036 17.956 1.00 97.38 145 LYS A O 1
ATOM 1154 N N . ALA A 1 146 ? -22.509 -5.855 18.698 1.00 97.31 146 ALA A N 1
ATOM 1155 C CA . ALA A 1 146 ? -21.600 -6.830 18.099 1.00 97.31 146 ALA A CA 1
ATOM 1156 C C . ALA A 1 146 ? -21.528 -6.699 16.565 1.00 97.31 146 ALA A C 1
ATOM 1158 O O . ALA A 1 146 ? -20.447 -6.784 15.980 1.00 97.31 146 ALA A O 1
ATOM 1159 N N . GLU A 1 147 ? -22.660 -6.437 15.904 1.00 97.81 147 GLU A N 1
ATOM 1160 C CA . GLU A 1 147 ? -22.694 -6.191 14.459 1.00 97.81 147 GLU A CA 1
ATOM 1161 C C . GLU A 1 147 ? -21.889 -4.941 14.073 1.00 97.81 147 GLU A C 1
ATOM 1163 O O . GLU A 1 147 ? -21.053 -4.988 13.166 1.00 97.81 147 GLU A O 1
ATOM 1168 N N . VAL A 1 148 ? -22.098 -3.827 14.780 1.00 97.69 148 VAL A N 1
ATOM 1169 C CA . VAL A 1 148 ? -21.373 -2.571 14.529 1.00 97.69 148 VAL A CA 1
ATOM 1170 C C . VAL A 1 148 ? -19.872 -2.742 14.772 1.00 97.69 148 VAL A C 1
ATOM 1172 O O . VAL A 1 148 ? -19.066 -2.274 13.968 1.00 97.69 148 VAL A O 1
ATOM 1175 N N . GLU A 1 149 ? -19.471 -3.450 15.829 1.00 97.44 149 GLU A N 1
ATOM 1176 C CA . GLU A 1 149 ? -18.062 -3.753 16.109 1.00 97.44 149 GLU A CA 1
ATOM 1177 C C . GLU A 1 149 ? -17.417 -4.569 14.977 1.00 97.44 149 GLU A C 1
ATOM 1179 O O . GLU A 1 149 ? -16.318 -4.239 14.520 1.00 97.44 149 GLU A O 1
ATOM 1184 N N . ALA A 1 150 ? -18.116 -5.576 14.444 1.00 96.88 150 ALA A N 1
ATOM 1185 C CA . ALA A 1 150 ? -17.639 -6.344 13.294 1.00 96.88 150 ALA A CA 1
ATOM 1186 C C . ALA A 1 150 ? -17.484 -5.471 12.034 1.00 96.88 150 ALA A C 1
ATOM 1188 O O . ALA A 1 150 ? -16.498 -5.598 11.298 1.00 96.88 150 ALA A O 1
ATOM 1189 N N . GLN A 1 151 ? -18.420 -4.547 11.796 1.00 97.44 151 GLN A N 1
ATOM 1190 C CA . GLN A 1 151 ? -18.326 -3.591 10.692 1.00 97.44 151 GLN A CA 1
ATOM 1191 C C . GLN A 1 151 ? -17.131 -2.642 10.859 1.00 97.44 151 GLN A C 1
ATOM 1193 O O . GLN A 1 151 ? -16.416 -2.398 9.883 1.00 97.44 151 GLN A O 1
ATOM 1198 N N . ILE A 1 152 ? -16.867 -2.144 12.072 1.00 96.94 152 ILE A N 1
ATOM 1199 C CA . ILE A 1 152 ? -15.699 -1.299 12.366 1.00 96.94 152 ILE A CA 1
ATOM 1200 C C . ILE A 1 152 ? -14.410 -2.054 12.044 1.00 96.94 152 ILE A C 1
ATOM 1202 O O . ILE A 1 152 ? -13.597 -1.553 11.267 1.00 96.94 152 ILE A O 1
ATOM 1206 N N . LEU A 1 153 ? -14.252 -3.280 12.551 1.00 96.25 153 LEU A N 1
ATOM 1207 C CA . LEU A 1 153 ? -13.064 -4.102 12.295 1.00 96.25 153 LEU A CA 1
ATOM 1208 C C . LEU A 1 153 ? -12.837 -4.339 10.796 1.00 96.25 153 LEU A C 1
ATOM 1210 O O . LEU A 1 153 ? -11.711 -4.254 10.298 1.00 96.25 153 LEU A O 1
ATOM 1214 N N . PHE A 1 154 ? -13.911 -4.587 10.046 1.00 95.75 154 PHE A N 1
ATOM 1215 C CA . PHE A 1 154 ? -13.838 -4.732 8.597 1.00 95.75 154 PHE A CA 1
ATOM 1216 C C . PHE A 1 154 ? -13.372 -3.446 7.895 1.00 95.75 154 PHE A C 1
ATOM 1218 O O . PHE A 1 154 ? -12.533 -3.504 6.991 1.00 95.75 154 PHE A O 1
ATOM 1225 N N . GLN A 1 155 ? -13.871 -2.280 8.313 1.00 95.94 155 GLN A N 1
ATOM 1226 C CA . GLN A 1 155 ? -13.442 -0.991 7.761 1.00 95.94 155 GLN A CA 1
ATOM 1227 C C . GLN A 1 155 ? -12.003 -0.641 8.154 1.00 95.94 155 GLN A C 1
ATOM 1229 O O . GLN A 1 155 ? -11.261 -0.109 7.328 1.00 95.94 155 GLN A O 1
ATOM 1234 N N . GLU A 1 156 ? -11.565 -0.977 9.367 1.00 95.12 156 GLU A N 1
ATOM 1235 C CA . GLU A 1 156 ? -10.174 -0.794 9.789 1.00 95.12 156 GLU A CA 1
ATOM 1236 C C . GLU A 1 156 ? -9.210 -1.640 8.959 1.00 95.12 156 GLU A C 1
ATOM 1238 O O . GLU A 1 156 ? -8.176 -1.136 8.511 1.00 95.12 156 GLU A O 1
ATOM 1243 N N . LYS A 1 157 ? -9.577 -2.893 8.667 1.00 94.38 157 LYS A N 1
ATOM 1244 C CA . LYS A 1 157 ? -8.801 -3.753 7.770 1.00 94.38 157 LYS A CA 1
ATOM 1245 C C . LYS A 1 157 ? -8.692 -3.142 6.371 1.00 94.38 157 LYS A C 1
ATOM 1247 O O . LYS A 1 157 ? -7.583 -3.000 5.858 1.00 94.38 157 LYS A O 1
ATOM 1252 N N . LYS A 1 158 ? -9.812 -2.697 5.788 1.00 91.12 158 LYS A N 1
ATOM 1253 C CA . LYS A 1 158 ? -9.822 -2.007 4.484 1.00 91.12 158 LYS A CA 1
ATOM 1254 C C . LYS A 1 158 ? -8.975 -0.738 4.484 1.00 91.12 158 LYS A C 1
ATOM 1256 O O . LYS A 1 158 ? -8.232 -0.483 3.538 1.00 91.12 158 LYS A O 1
ATOM 1261 N N . LYS A 1 159 ? -9.066 0.062 5.548 1.00 93.38 159 LYS A N 1
ATOM 1262 C CA . LYS A 1 159 ? -8.252 1.267 5.730 1.00 93.38 159 LYS A CA 1
ATOM 1263 C C . LYS A 1 159 ? -6.768 0.918 5.721 1.00 93.38 159 LYS A C 1
ATOM 1265 O O . LYS A 1 159 ? -6.004 1.600 5.042 1.00 93.38 159 LYS A O 1
ATOM 1270 N N . LEU A 1 160 ? -6.361 -0.117 6.456 1.00 90.81 160 LEU A N 1
ATOM 1271 C CA . LEU A 1 160 ? -4.969 -0.549 6.510 1.00 90.81 160 LEU A CA 1
ATOM 1272 C C . LEU A 1 160 ? -4.483 -1.033 5.140 1.00 90.81 160 LEU A C 1
ATOM 1274 O O . LEU A 1 160 ? -3.421 -0.599 4.700 1.00 90.81 160 LEU A O 1
ATOM 1278 N N . GLU A 1 161 ? -5.279 -1.856 4.452 1.00 87.81 161 GLU A N 1
ATOM 1279 C CA . GLU A 1 161 ? -4.996 -2.343 3.095 1.00 87.81 161 GLU A CA 1
ATOM 1280 C C . GLU A 1 161 ? -4.775 -1.180 2.119 1.00 87.81 161 GLU A C 1
ATOM 1282 O O . GLU A 1 161 ? -3.728 -1.113 1.475 1.00 87.81 161 GLU A O 1
ATOM 1287 N N . ILE A 1 162 ? -5.687 -0.204 2.078 1.00 89.94 162 ILE A N 1
ATOM 1288 C CA . ILE A 1 162 ? -5.556 0.978 1.213 1.00 89.94 162 ILE A CA 1
ATOM 1289 C C . ILE A 1 162 ? -4.338 1.823 1.608 1.00 89.94 162 ILE A C 1
ATOM 1291 O O . ILE A 1 162 ? -3.565 2.248 0.746 1.00 89.94 162 ILE A O 1
ATOM 1295 N N . ALA A 1 163 ? -4.128 2.051 2.908 1.00 92.75 163 ALA A N 1
ATOM 1296 C CA . ALA A 1 163 ? -3.021 2.864 3.404 1.00 92.75 163 ALA A CA 1
ATOM 1297 C C . ALA A 1 163 ? -1.649 2.274 3.043 1.00 92.75 163 ALA A C 1
ATOM 1299 O O . ALA A 1 163 ? -0.679 3.026 2.925 1.00 92.75 163 ALA A O 1
ATOM 1300 N N . THR A 1 164 ? -1.548 0.960 2.803 1.00 92.19 164 THR A N 1
ATOM 1301 C CA . THR A 1 164 ? -0.285 0.344 2.371 1.00 92.19 164 THR A CA 1
ATOM 1302 C C . THR A 1 164 ? 0.253 0.934 1.065 1.00 92.19 164 THR A C 1
ATOM 1304 O O . THR A 1 164 ? 1.472 1.026 0.907 1.00 92.19 164 THR A O 1
ATOM 1307 N N . HIS A 1 165 ? -0.610 1.430 0.168 1.00 94.00 165 HIS A N 1
ATOM 1308 C CA . HIS A 1 165 ? -0.186 2.044 -1.095 1.00 94.00 165 HIS A CA 1
ATOM 1309 C C . HIS A 1 165 ? 0.555 3.375 -0.907 1.00 94.00 165 HIS A C 1
ATOM 1311 O O . HIS A 1 165 ? 1.313 3.775 -1.792 1.00 94.00 165 HIS A O 1
ATOM 1317 N N . LEU A 1 166 ? 0.453 4.024 0.263 1.00 96.81 166 LEU A N 1
ATOM 1318 C CA . LEU A 1 166 ? 1.270 5.200 0.598 1.00 96.81 166 LEU A CA 1
ATOM 1319 C C . LEU A 1 166 ? 2.772 4.888 0.576 1.00 96.81 166 LEU A C 1
ATOM 1321 O O . LEU A 1 166 ? 3.583 5.788 0.355 1.00 96.81 166 LEU A O 1
ATOM 1325 N N . ARG A 1 167 ? 3.163 3.616 0.744 1.00 97.62 167 ARG A N 1
ATOM 1326 C CA . ARG A 1 167 ? 4.565 3.173 0.669 1.00 97.62 167 ARG A CA 1
ATOM 1327 C C . ARG A 1 167 ? 5.228 3.526 -0.660 1.00 97.62 167 ARG A C 1
ATOM 1329 O O . ARG A 1 167 ? 6.436 3.772 -0.661 1.00 97.62 167 ARG A O 1
ATOM 1336 N N . LEU A 1 168 ? 4.461 3.636 -1.749 1.00 98.00 168 LEU A N 1
ATOM 1337 C CA . LEU A 1 168 ? 4.948 4.094 -3.056 1.00 98.00 168 LEU A CA 1
ATOM 1338 C C . LEU A 1 168 ? 5.611 5.479 -2.997 1.00 98.00 168 LEU A C 1
ATOM 1340 O O . LEU A 1 168 ? 6.454 5.784 -3.835 1.00 98.00 168 LEU A O 1
ATOM 1344 N N . LEU A 1 169 ? 5.260 6.313 -2.014 1.00 97.88 169 LEU A N 1
ATOM 1345 C CA . LEU A 1 169 ? 5.739 7.692 -1.917 1.00 97.88 169 LEU A CA 1
ATOM 1346 C C . LEU A 1 169 ? 7.041 7.843 -1.119 1.00 97.88 169 LEU A C 1
ATOM 1348 O O . LEU A 1 169 ? 7.790 8.788 -1.366 1.00 97.88 169 LEU 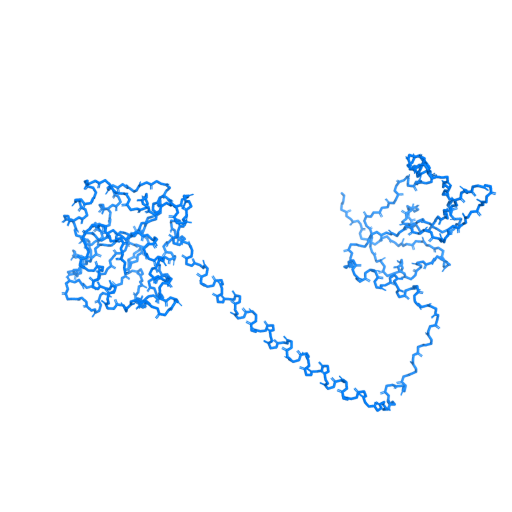A O 1
ATOM 1352 N N . PHE A 1 170 ? 7.338 6.934 -0.180 1.00 97.25 170 PHE A N 1
ATOM 1353 C CA . PHE A 1 170 ? 8.410 7.153 0.809 1.00 97.25 170 PHE A CA 1
ATOM 1354 C C . PHE A 1 170 ? 9.377 5.975 1.026 1.00 97.25 170 PHE A C 1
ATOM 1356 O O . PHE A 1 170 ? 10.463 6.173 1.583 1.00 97.25 170 PHE A O 1
ATOM 1363 N N . THR A 1 171 ? 9.028 4.756 0.597 1.00 97.38 171 THR A N 1
ATOM 1364 C CA . THR A 1 171 ? 9.852 3.556 0.850 1.00 97.38 171 THR A CA 1
ATOM 1365 C C . THR A 1 171 ? 10.945 3.334 -0.205 1.00 97.38 171 THR A C 1
ATOM 1367 O O . THR A 1 171 ? 10.970 3.988 -1.251 1.00 97.38 171 THR A O 1
ATOM 1370 N N . ARG A 1 172 ? 11.880 2.417 0.087 1.00 96.44 172 ARG A N 1
ATOM 1371 C CA . ARG A 1 172 ? 12.950 1.941 -0.811 1.00 96.44 172 ARG A CA 1
ATOM 1372 C C . ARG A 1 172 ? 13.224 0.447 -0.588 1.00 96.44 172 ARG A C 1
ATOM 1374 O O . ARG A 1 172 ? 12.812 -0.097 0.436 1.00 96.44 172 ARG A O 1
ATOM 1381 N N . GLY A 1 173 ? 13.965 -0.178 -1.506 1.00 94.25 173 GLY A N 1
ATOM 1382 C CA . GLY A 1 173 ? 14.332 -1.600 -1.440 1.00 94.25 173 GLY A CA 1
ATOM 1383 C C . GLY A 1 173 ? 13.110 -2.516 -1.480 1.00 94.25 173 GLY A C 1
ATOM 1384 O O . GLY A 1 173 ? 12.094 -2.153 -2.073 1.00 94.25 173 GLY A O 1
ATOM 1385 N N . THR A 1 174 ? 13.171 -3.635 -0.757 1.00 94.06 174 THR A N 1
ATOM 1386 C CA . THR A 1 174 ? 12.100 -4.646 -0.716 1.00 94.06 174 THR A CA 1
ATOM 1387 C C . THR A 1 174 ? 10.738 -4.058 -0.356 1.00 94.06 174 THR A C 1
ATOM 1389 O O . THR A 1 174 ? 9.723 -4.419 -0.941 1.00 94.06 174 THR A O 1
ATOM 1392 N N . GLN A 1 175 ? 10.700 -3.069 0.543 1.00 96.00 175 GLN A N 1
ATOM 1393 C CA . GLN A 1 175 ? 9.439 -2.433 0.905 1.00 96.00 175 GLN A CA 1
ATOM 1394 C C . GLN A 1 175 ? 8.785 -1.674 -0.256 1.00 96.00 175 GLN A C 1
ATOM 1396 O O . GLN A 1 175 ? 7.555 -1.599 -0.310 1.00 96.00 175 GLN A O 1
ATOM 1401 N N . LEU A 1 176 ? 9.589 -1.098 -1.149 1.00 96.94 176 LEU A N 1
ATOM 1402 C CA . LEU A 1 176 ? 9.092 -0.437 -2.348 1.00 96.94 176 LEU A CA 1
ATOM 1403 C C . LEU A 1 176 ? 8.706 -1.465 -3.411 1.00 96.94 176 LEU A C 1
ATOM 1405 O O . LEU A 1 176 ? 7.658 -1.314 -4.031 1.00 96.94 176 LEU A O 1
ATOM 1409 N N . GLU A 1 177 ? 9.509 -2.517 -3.577 1.00 96.31 177 GLU A N 1
ATOM 1410 C CA . GLU A 1 177 ? 9.214 -3.629 -4.486 1.00 96.31 177 GLU A CA 1
ATOM 1411 C C . GLU A 1 177 ? 7.841 -4.248 -4.189 1.00 96.31 177 GLU A C 1
ATOM 1413 O O . GLU A 1 177 ? 7.038 -4.409 -5.108 1.00 96.31 177 GLU A O 1
ATOM 1418 N N . ASP A 1 178 ? 7.533 -4.515 -2.916 1.00 95.56 178 ASP A N 1
ATOM 1419 C CA . ASP A 1 178 ? 6.227 -5.035 -2.488 1.00 95.56 178 ASP A CA 1
ATOM 1420 C C . ASP A 1 178 ? 5.087 -4.046 -2.772 1.00 95.56 178 ASP A C 1
ATOM 1422 O O . ASP A 1 178 ? 3.990 -4.432 -3.175 1.00 95.56 178 ASP A O 1
ATOM 1426 N N . ALA A 1 179 ? 5.328 -2.748 -2.555 1.00 97.12 179 ALA A N 1
ATOM 1427 C CA . ALA A 1 179 ? 4.319 -1.715 -2.774 1.00 97.12 179 ALA A CA 1
ATOM 1428 C C . ALA A 1 179 ? 3.975 -1.572 -4.263 1.00 97.12 179 ALA A C 1
ATOM 1430 O O . ALA A 1 179 ? 2.805 -1.419 -4.614 1.00 97.12 179 ALA A O 1
ATOM 1431 N N . VAL A 1 180 ? 4.985 -1.657 -5.134 1.00 97.81 180 VAL A N 1
ATOM 1432 C CA . VAL A 1 180 ? 4.808 -1.674 -6.590 1.00 97.81 180 VAL A CA 1
ATOM 1433 C C . VAL A 1 180 ? 4.079 -2.944 -7.017 1.00 97.81 180 VAL A C 1
ATOM 1435 O O . VAL A 1 180 ? 3.097 -2.841 -7.746 1.00 97.81 180 VAL A O 1
ATOM 1438 N N . TYR A 1 181 ? 4.474 -4.118 -6.516 1.00 96.88 181 TYR A N 1
ATOM 1439 C CA . TYR A 1 181 ? 3.778 -5.379 -6.790 1.00 96.88 181 TYR A CA 1
ATOM 1440 C C . TYR A 1 181 ? 2.281 -5.294 -6.457 1.00 96.88 181 TYR A C 1
ATOM 1442 O O . TYR A 1 181 ? 1.438 -5.551 -7.317 1.00 96.88 181 TYR A O 1
ATOM 1450 N N . ASN A 1 182 ? 1.943 -4.848 -5.244 1.00 96.06 182 ASN A N 1
ATOM 1451 C CA . ASN A 1 182 ? 0.553 -4.707 -4.809 1.00 96.06 182 ASN A CA 1
ATOM 1452 C C . ASN A 1 182 ? -0.219 -3.684 -5.655 1.00 96.06 182 ASN A C 1
ATOM 1454 O O . ASN A 1 182 ? -1.395 -3.890 -5.944 1.00 96.06 182 ASN A O 1
ATOM 1458 N N . ALA A 1 183 ? 0.427 -2.592 -6.074 1.00 97.38 183 ALA A N 1
ATOM 1459 C CA . ALA A 1 183 ? -0.191 -1.603 -6.951 1.00 97.38 183 ALA A CA 1
ATOM 1460 C C . ALA A 1 183 ? -0.490 -2.175 -8.343 1.00 97.38 183 ALA A C 1
ATOM 1462 O O . ALA A 1 183 ? -1.596 -2.001 -8.843 1.00 97.38 183 ALA A O 1
ATOM 1463 N N . PHE A 1 184 ? 0.450 -2.903 -8.950 1.00 97.88 184 PHE A N 1
ATOM 1464 C CA . PHE A 1 184 ? 0.223 -3.565 -10.235 1.00 97.88 184 PHE A CA 1
ATOM 1465 C C . PHE A 1 184 ? -0.872 -4.639 -10.136 1.00 97.88 184 PHE A C 1
ATOM 1467 O O . PHE A 1 184 ? -1.768 -4.652 -10.978 1.00 97.88 184 PHE A O 1
ATOM 1474 N N . LYS A 1 185 ? -0.885 -5.473 -9.085 1.00 96.75 185 LYS A N 1
ATOM 1475 C CA . LYS A 1 185 ? -1.983 -6.429 -8.836 1.00 96.75 185 LYS A CA 1
ATOM 1476 C C . LYS A 1 185 ? -3.338 -5.732 -8.761 1.00 96.75 185 LYS A C 1
ATOM 1478 O O . LYS A 1 185 ? -4.258 -6.112 -9.473 1.00 96.75 185 LYS A O 1
ATOM 1483 N N . LEU A 1 186 ? -3.444 -4.668 -7.963 1.00 95.62 186 LEU A N 1
ATOM 1484 C CA . LEU A 1 186 ? -4.683 -3.898 -7.831 1.00 95.62 186 LEU A CA 1
ATOM 1485 C C . LEU A 1 186 ? -5.152 -3.305 -9.172 1.00 95.62 186 LEU A C 1
ATOM 1487 O O . LEU A 1 186 ? -6.350 -3.221 -9.421 1.00 95.62 186 LEU A O 1
ATOM 1491 N N . LEU A 1 187 ? -4.213 -2.925 -10.042 1.00 97.00 187 LEU A N 1
ATOM 1492 C CA . LEU A 1 187 ? -4.476 -2.394 -11.383 1.00 97.00 187 LEU A CA 1
ATOM 1493 C C . LEU A 1 187 ? -4.722 -3.487 -12.447 1.00 97.00 187 LEU A C 1
ATOM 1495 O O . LEU A 1 187 ? -4.799 -3.179 -13.639 1.00 97.00 187 LEU A O 1
ATOM 1499 N N . GLY A 1 188 ? -4.870 -4.751 -12.035 1.00 96.56 188 GLY A N 1
ATOM 1500 C CA . GLY A 1 188 ? -5.266 -5.875 -12.887 1.00 96.56 188 GLY A CA 1
ATOM 1501 C C . GLY A 1 188 ? -4.113 -6.688 -13.477 1.00 96.56 188 GLY A C 1
ATOM 1502 O O . GLY A 1 188 ? -4.345 -7.534 -14.339 1.00 96.56 188 GLY A O 1
ATOM 1503 N N . PHE A 1 189 ? -2.868 -6.466 -13.051 1.00 97.31 189 PHE A N 1
ATOM 1504 C CA . PHE A 1 189 ? -1.712 -7.262 -13.481 1.00 97.31 189 PHE A CA 1
ATOM 1505 C C . PHE A 1 189 ? -1.562 -8.530 -12.622 1.00 97.31 189 PHE A C 1
ATOM 1507 O O . PHE A 1 189 ? -0.553 -8.725 -11.947 1.00 97.31 189 PHE A O 1
ATOM 1514 N N . ASP A 1 190 ? -2.574 -9.402 -12.627 1.00 95.19 190 ASP A N 1
ATOM 1515 C CA . ASP A 1 190 ? -2.652 -10.618 -11.793 1.00 95.19 190 ASP A CA 1
ATOM 1516 C C . ASP A 1 190 ? -1.543 -11.649 -12.044 1.00 95.19 190 ASP A C 1
ATOM 1518 O O . ASP A 1 190 ? -1.338 -12.559 -11.245 1.00 95.19 190 ASP A O 1
ATOM 1522 N N . ASP A 1 191 ? -0.781 -11.489 -13.115 1.00 94.25 191 ASP A N 1
ATOM 1523 C CA . ASP A 1 191 ? 0.325 -12.340 -13.544 1.00 94.25 191 ASP A CA 1
ATOM 1524 C C . ASP A 1 191 ? 1.708 -11.765 -13.195 1.00 94.25 191 ASP A C 1
ATOM 1526 O O . ASP A 1 191 ? 2.718 -12.398 -13.499 1.00 94.25 191 ASP A O 1
ATOM 1530 N N . ILE A 1 192 ? 1.774 -10.600 -12.528 1.00 96.00 192 ILE A N 1
ATOM 1531 C CA . ILE A 1 192 ? 3.050 -10.054 -12.051 1.00 96.00 192 ILE A CA 1
ATOM 1532 C C . ILE A 1 192 ? 3.727 -11.030 -11.074 1.00 96.00 192 ILE A C 1
ATOM 1534 O O . ILE A 1 192 ? 3.098 -11.498 -10.118 1.00 96.00 192 ILE A O 1
ATOM 1538 N N . GLN A 1 193 ? 4.995 -11.358 -11.333 1.00 93.62 193 GLN A N 1
ATOM 1539 C CA . GLN A 1 193 ? 5.757 -12.388 -10.617 1.00 93.62 193 GLN A CA 1
ATOM 1540 C C . GLN A 1 193 ? 7.278 -12.206 -10.764 1.00 93.62 193 GLN A C 1
ATOM 1542 O O . GLN A 1 193 ? 7.744 -11.420 -11.586 1.00 93.62 193 GLN A O 1
ATOM 1547 N N . ARG A 1 194 ? 8.060 -12.948 -9.969 1.00 88.38 194 ARG A N 1
ATOM 1548 C CA . ARG A 1 194 ? 9.509 -13.115 -10.170 1.00 88.38 194 ARG A CA 1
ATOM 1549 C C . ARG A 1 194 ? 9.737 -14.400 -10.950 1.00 88.38 194 ARG A C 1
ATOM 1551 O O . ARG A 1 194 ? 9.419 -15.471 -10.443 1.00 88.38 194 ARG A O 1
ATOM 1558 N N . ILE A 1 195 ? 10.257 -14.289 -12.167 1.00 77.62 195 ILE A N 1
ATOM 1559 C CA . ILE A 1 195 ? 10.529 -15.453 -13.023 1.00 77.62 195 ILE A CA 1
ATOM 1560 C C . ILE A 1 195 ? 11.957 -15.964 -12.787 1.00 77.62 195 ILE A C 1
ATOM 1562 O O . ILE A 1 195 ? 12.189 -17.171 -12.794 1.00 77.62 195 ILE A O 1
ATOM 1566 N N . ARG A 1 196 ? 12.917 -15.062 -12.542 1.00 76.44 196 ARG A N 1
ATOM 1567 C CA . ARG A 1 196 ? 14.327 -15.406 -12.306 1.00 76.44 196 ARG A CA 1
ATOM 1568 C C . ARG A 1 196 ? 14.712 -15.277 -10.826 1.00 76.44 196 ARG A C 1
ATOM 1570 O O . ARG A 1 196 ? 13.923 -14.854 -9.982 1.00 76.44 196 ARG A O 1
ATOM 1577 N N . GLU A 1 197 ? 15.936 -15.692 -10.501 1.00 72.75 197 GLU A N 1
ATOM 1578 C CA . GLU A 1 197 ? 16.497 -15.601 -9.148 1.00 72.75 197 GLU A CA 1
ATOM 1579 C C . GLU A 1 197 ? 16.426 -14.171 -8.582 1.00 72.75 197 GLU A C 1
ATOM 1581 O O . GLU A 1 197 ? 16.542 -13.195 -9.322 1.00 72.75 197 GLU A O 1
ATOM 1586 N N . LYS A 1 198 ? 16.325 -14.042 -7.248 1.00 61.84 198 LYS A N 1
ATOM 1587 C CA . LYS A 1 198 ? 16.160 -12.758 -6.527 1.00 61.84 198 LYS A CA 1
ATOM 1588 C C . LYS A 1 198 ? 17.204 -11.673 -6.848 1.00 61.84 198 LYS A C 1
ATOM 1590 O O . LYS A 1 198 ? 16.994 -10.533 -6.456 1.00 61.84 198 LYS A O 1
ATOM 1595 N N . ALA A 1 199 ? 18.321 -12.018 -7.487 1.00 63.97 199 ALA A N 1
ATOM 1596 C CA . ALA A 1 199 ? 19.414 -11.104 -7.812 1.00 63.97 199 ALA A CA 1
ATOM 1597 C C . ALA A 1 199 ? 19.318 -10.456 -9.210 1.00 63.97 199 ALA A C 1
ATOM 1599 O O . ALA A 1 199 ? 20.228 -9.712 -9.577 1.00 63.97 199 ALA A O 1
ATOM 1600 N N . LYS A 1 200 ? 18.279 -10.760 -10.002 1.00 78.38 200 LYS A N 1
ATOM 1601 C CA . LYS A 1 200 ? 18.113 -10.217 -11.358 1.00 78.38 200 LYS A CA 1
ATOM 1602 C C . LYS A 1 200 ? 17.145 -9.026 -11.387 1.00 78.38 200 LYS A C 1
ATOM 1604 O O . LYS A 1 200 ? 17.492 -7.966 -10.880 1.00 78.38 200 LYS A O 1
ATOM 1609 N N . GLU A 1 201 ? 15.972 -9.183 -11.987 1.00 78.56 201 GLU A N 1
ATOM 1610 C CA . GLU A 1 201 ? 14.894 -8.194 -12.018 1.00 78.56 201 GLU A CA 1
ATOM 1611 C C . GLU A 1 201 ? 13.979 -8.304 -10.796 1.00 78.56 201 GLU A C 1
ATOM 1613 O O . GLU A 1 201 ? 13.852 -9.371 -10.186 1.00 78.56 201 GLU A O 1
ATOM 1618 N N . ASP A 1 202 ? 13.290 -7.210 -10.474 1.00 87.75 202 ASP A N 1
ATOM 1619 C CA . ASP A 1 202 ? 12.420 -7.173 -9.301 1.00 87.75 202 ASP A CA 1
ATOM 1620 C C . ASP A 1 202 ? 11.079 -7.863 -9.572 1.00 87.75 202 ASP A C 1
ATOM 1622 O O . ASP A 1 202 ? 10.638 -8.678 -8.759 1.00 87.75 202 ASP A O 1
ATOM 1626 N N . TRP A 1 203 ? 10.446 -7.571 -10.719 1.00 94.69 203 TRP A N 1
ATOM 1627 C CA . TRP A 1 203 ? 9.174 -8.173 -11.141 1.00 94.69 203 TRP A CA 1
ATOM 1628 C C . TRP A 1 203 ? 9.019 -8.204 -12.665 1.00 94.69 203 TRP A C 1
ATOM 1630 O O . TRP A 1 203 ? 9.576 -7.371 -13.374 1.00 94.69 203 TRP A O 1
ATOM 1640 N N . VAL A 1 204 ? 8.195 -9.124 -13.166 1.00 94.69 204 VAL A N 1
ATOM 1641 C CA . VAL A 1 204 ? 7.816 -9.240 -14.581 1.00 94.69 204 VAL A CA 1
ATOM 1642 C C . VAL A 1 204 ? 6.322 -9.511 -14.701 1.00 94.69 204 VAL A C 1
ATOM 1644 O O . VAL A 1 204 ? 5.767 -10.244 -13.886 1.00 94.69 204 VAL A O 1
ATOM 1647 N N . PHE A 1 205 ? 5.675 -8.955 -15.723 1.00 96.00 205 PHE A N 1
ATOM 1648 C CA . PHE A 1 205 ? 4.307 -9.302 -16.126 1.00 96.00 205 PHE A CA 1
ATOM 1649 C C . PHE A 1 205 ? 4.232 -9.520 -17.643 1.00 96.00 205 PHE A C 1
ATOM 1651 O O . PHE A 1 205 ? 5.103 -9.052 -18.378 1.00 96.00 205 PHE A O 1
ATOM 1658 N N . LYS A 1 206 ? 3.186 -10.196 -18.123 1.00 95.06 206 LYS A N 1
ATOM 1659 C CA . LYS A 1 206 ? 2.902 -10.370 -19.551 1.00 95.06 206 LYS A CA 1
ATOM 1660 C C . LYS A 1 206 ? 2.024 -9.243 -20.068 1.00 95.06 206 LYS A C 1
ATOM 1662 O O . LYS A 1 206 ? 0.996 -8.904 -19.476 1.00 95.06 206 LYS A O 1
ATOM 1667 N N . PHE A 1 207 ? 2.394 -8.692 -21.214 1.00 95.56 207 PHE A N 1
ATOM 1668 C CA . PHE A 1 207 ? 1.462 -7.882 -21.979 1.00 95.56 207 PHE A CA 1
ATOM 1669 C C . PHE A 1 207 ? 0.464 -8.806 -22.669 1.00 95.56 207 PHE A C 1
ATOM 1671 O O . PHE A 1 207 ? 0.847 -9.642 -23.482 1.00 95.56 207 PHE A O 1
ATOM 1678 N N . VAL A 1 208 ? -0.822 -8.640 -22.369 1.00 94.81 208 VAL A N 1
ATOM 1679 C CA . VAL A 1 208 ? -1.883 -9.428 -23.021 1.00 94.81 208 VAL A CA 1
ATOM 1680 C C . VAL A 1 208 ? -2.606 -8.634 -24.111 1.00 94.81 208 VAL A C 1
ATOM 1682 O O . VAL A 1 208 ? -3.255 -9.223 -24.968 1.00 94.81 208 VAL A O 1
ATOM 1685 N N . ASN A 1 209 ? -2.465 -7.303 -24.115 1.00 92.00 209 ASN A N 1
ATOM 1686 C CA . ASN A 1 209 ? -3.071 -6.392 -25.092 1.00 92.00 209 ASN A CA 1
ATOM 1687 C C . ASN A 1 209 ? -2.040 -5.671 -25.983 1.00 92.00 209 ASN A C 1
ATOM 1689 O O . ASN A 1 209 ? -2.426 -4.836 -26.802 1.00 92.00 209 ASN A O 1
ATOM 1693 N N . SER A 1 210 ? -0.739 -5.944 -25.829 1.00 90.44 210 SER A N 1
ATOM 1694 C CA . SER A 1 210 ? 0.318 -5.396 -26.692 1.00 90.44 210 SER A CA 1
ATOM 1695 C C . SER A 1 210 ? 0.772 -6.446 -27.696 1.00 90.44 210 SER A C 1
ATOM 1697 O O . SER A 1 210 ? 1.029 -7.583 -27.327 1.00 90.44 210 SER A O 1
ATOM 1699 N N . THR A 1 211 ? 0.939 -6.052 -28.958 1.00 88.94 211 THR A N 1
ATOM 1700 C CA . THR A 1 211 ? 1.545 -6.907 -29.994 1.00 88.94 211 THR A CA 1
ATOM 1701 C C . THR A 1 211 ? 3.043 -6.653 -30.170 1.00 88.94 211 THR A C 1
ATOM 1703 O O . THR A 1 211 ? 3.692 -7.333 -30.957 1.00 88.94 211 THR A O 1
ATOM 1706 N N . ARG A 1 212 ? 3.595 -5.639 -29.488 1.00 91.94 212 ARG A N 1
ATOM 1707 C CA . ARG A 1 212 ? 4.998 -5.214 -29.636 1.00 91.94 212 ARG A CA 1
ATOM 1708 C C . ARG A 1 212 ? 5.933 -5.875 -28.628 1.00 91.94 212 ARG A C 1
ATOM 1710 O O . ARG A 1 212 ? 7.115 -6.035 -28.912 1.00 91.94 212 ARG A O 1
ATOM 1717 N N . TYR A 1 213 ? 5.413 -6.171 -27.447 1.00 94.50 213 TYR A N 1
ATOM 1718 C CA . TYR A 1 213 ? 6.164 -6.720 -26.329 1.00 94.50 213 TYR A CA 1
ATOM 1719 C C . TYR A 1 213 ? 5.370 -7.869 -25.744 1.00 94.50 213 TYR A C 1
ATOM 1721 O O . TYR A 1 213 ? 4.154 -7.757 -25.624 1.00 94.50 213 TYR A O 1
ATOM 1729 N N . GLU A 1 214 ? 6.067 -8.921 -25.347 1.00 93.56 214 GLU A N 1
ATOM 1730 C CA . GLU A 1 214 ? 5.493 -10.063 -24.644 1.00 93.56 214 GLU A CA 1
ATOM 1731 C C . GLU A 1 214 ? 5.525 -9.833 -23.132 1.00 93.56 214 GLU A C 1
ATOM 1733 O O . GLU A 1 214 ? 4.547 -10.114 -22.441 1.00 93.56 214 GLU A O 1
ATOM 1738 N N . TYR A 1 215 ? 6.606 -9.230 -22.623 1.00 94.56 215 TYR A N 1
ATOM 1739 C CA . TYR A 1 215 ? 6.803 -8.990 -21.192 1.00 94.56 215 TYR A CA 1
ATOM 1740 C C . TYR A 1 215 ? 7.145 -7.540 -20.870 1.00 94.56 215 TYR A C 1
ATOM 1742 O O . TYR A 1 215 ? 7.836 -6.858 -21.627 1.00 94.56 215 TYR A O 1
ATOM 1750 N N . GLY A 1 216 ? 6.683 -7.074 -19.712 1.00 96.38 216 GLY A N 1
ATOM 1751 C CA . GLY A 1 216 ? 7.172 -5.872 -19.044 1.00 96.38 216 GLY A CA 1
ATOM 1752 C C . GLY A 1 216 ? 8.094 -6.267 -17.899 1.00 96.38 216 GLY A C 1
ATOM 1753 O O . GLY A 1 216 ? 7.656 -6.952 -16.978 1.00 96.38 216 GLY A O 1
ATOM 1754 N N . ILE A 1 217 ? 9.354 -5.838 -17.952 1.00 95.44 217 ILE A N 1
ATOM 1755 C CA . ILE A 1 217 ? 10.371 -6.141 -16.938 1.00 95.44 217 ILE A CA 1
ATOM 1756 C C . ILE A 1 217 ? 10.570 -4.910 -16.066 1.00 95.44 217 ILE A C 1
ATOM 1758 O O . ILE A 1 217 ? 10.929 -3.846 -16.571 1.00 95.44 217 ILE A O 1
ATOM 1762 N N . LEU A 1 218 ? 10.348 -5.057 -14.763 1.00 96.75 218 LEU A N 1
ATOM 1763 C CA . LEU A 1 218 ? 10.447 -3.976 -13.796 1.00 96.75 218 LEU A CA 1
ATOM 1764 C C . LEU A 1 218 ? 11.787 -4.028 -13.070 1.00 96.75 218 LEU A C 1
ATOM 1766 O O . LEU A 1 218 ? 12.134 -5.023 -12.436 1.00 96.75 218 LEU A O 1
ATOM 1770 N N . GLU A 1 219 ? 12.478 -2.896 -13.101 1.00 96.12 219 GLU A N 1
ATOM 1771 C CA . GLU A 1 219 ? 13.581 -2.581 -12.198 1.00 96.12 219 GLU A CA 1
ATOM 1772 C C . GLU A 1 219 ? 13.128 -1.443 -11.280 1.00 96.12 219 GLU A C 1
ATOM 1774 O O . GLU A 1 219 ? 12.746 -0.372 -11.756 1.00 96.12 219 GLU A O 1
ATOM 1779 N N . ILE A 1 220 ? 13.155 -1.665 -9.970 1.00 96.50 220 ILE A N 1
ATOM 1780 C CA . ILE A 1 220 ? 12.594 -0.779 -8.955 1.00 96.50 220 ILE A CA 1
ATOM 1781 C C . ILE A 1 220 ? 13.720 -0.179 -8.122 1.00 96.50 220 ILE A C 1
ATOM 1783 O O . ILE A 1 220 ? 14.569 -0.875 -7.556 1.00 96.50 220 ILE A O 1
ATOM 1787 N N . LYS A 1 221 ? 13.730 1.152 -8.006 1.00 96.12 221 LYS A N 1
ATOM 1788 C CA . LYS A 1 221 ? 14.718 1.866 -7.188 1.00 96.12 22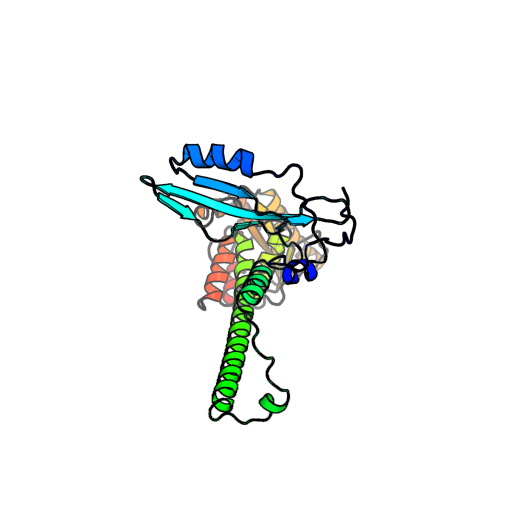1 LYS A CA 1
ATOM 1789 C C . LYS A 1 221 ? 14.091 3.007 -6.401 1.00 96.12 221 LYS A C 1
ATOM 1791 O O . LYS A 1 221 ? 13.440 3.892 -6.946 1.00 96.12 221 LYS A O 1
ATOM 1796 N N . GLY A 1 222 ? 14.339 3.011 -5.093 1.00 95.12 222 GLY A N 1
ATOM 1797 C CA . GLY A 1 222 ? 14.057 4.150 -4.220 1.00 95.12 222 GLY A CA 1
ATOM 1798 C C . GLY A 1 222 ? 15.346 4.892 -3.889 1.00 95.12 222 GLY A C 1
ATOM 1799 O O . GLY A 1 222 ? 16.330 4.259 -3.506 1.00 95.12 222 GLY A O 1
ATOM 1800 N N . ALA A 1 223 ? 15.337 6.216 -4.012 1.00 93.19 223 ALA A N 1
ATOM 1801 C CA . ALA A 1 223 ? 16.505 7.060 -3.790 1.00 93.19 223 ALA A CA 1
ATOM 1802 C C . ALA A 1 223 ? 16.144 8.312 -2.977 1.00 93.19 223 ALA A C 1
ATOM 1804 O O . ALA A 1 223 ? 15.053 8.871 -3.097 1.00 93.19 223 ALA A O 1
ATOM 1805 N N . ASP A 1 224 ? 17.070 8.742 -2.118 1.00 91.50 224 ASP A N 1
ATOM 1806 C CA . ASP A 1 224 ? 16.918 9.973 -1.329 1.00 91.50 224 ASP A CA 1
ATOM 1807 C C . ASP A 1 224 ? 17.114 11.236 -2.179 1.00 91.50 224 ASP A C 1
ATOM 1809 O O . ASP A 1 224 ? 16.592 12.296 -1.851 1.00 91.5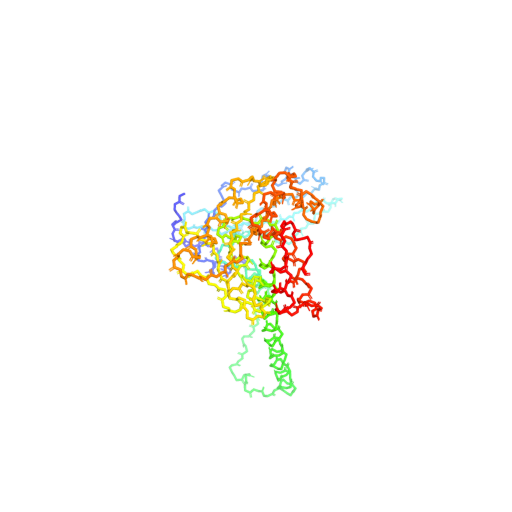0 224 ASP A O 1
ATOM 1813 N N . SER A 1 225 ? 17.804 11.092 -3.307 1.00 91.12 225 SER A N 1
ATOM 1814 C CA . SER A 1 225 ? 18.055 12.112 -4.320 1.00 91.12 225 SER A CA 1
ATOM 1815 C C . SER A 1 225 ? 17.736 11.560 -5.716 1.00 91.12 225 SER A C 1
ATOM 1817 O O . SER A 1 225 ? 17.177 10.467 -5.844 1.00 91.12 225 SER A O 1
ATOM 1819 N N . ARG A 1 226 ? 18.074 12.320 -6.762 1.00 91.25 226 ARG A N 1
ATOM 1820 C CA . ARG A 1 226 ? 17.939 11.924 -8.169 1.00 91.25 226 ARG A CA 1
ATOM 1821 C C . ARG A 1 226 ? 18.657 10.602 -8.465 1.00 91.25 226 ARG A C 1
ATOM 1823 O O . ARG A 1 226 ? 19.769 10.365 -7.989 1.00 91.25 226 ARG A O 1
ATOM 1830 N N . THR A 1 227 ? 18.035 9.753 -9.279 1.00 85.50 227 THR A N 1
ATOM 1831 C CA . THR A 1 227 ? 18.661 8.512 -9.763 1.00 85.50 227 THR A CA 1
ATOM 1832 C C . THR A 1 227 ? 19.807 8.766 -10.738 1.00 85.50 227 THR A C 1
ATOM 1834 O O . THR A 1 227 ? 19.978 9.874 -11.239 1.00 85.50 227 THR A O 1
ATOM 1837 N N . THR A 1 228 ? 20.607 7.731 -11.004 1.00 86.25 228 THR A N 1
ATOM 1838 C CA . THR A 1 228 ? 21.768 7.826 -11.901 1.00 86.25 228 THR A CA 1
ATOM 1839 C C . THR A 1 228 ? 21.594 6.968 -13.149 1.00 86.25 228 THR A C 1
ATOM 1841 O O . THR A 1 228 ? 20.946 5.920 -13.119 1.00 86.25 228 THR A O 1
ATOM 1844 N N . ARG A 1 229 ? 22.276 7.343 -14.238 1.00 86.44 229 ARG A N 1
ATOM 1845 C CA . ARG A 1 229 ? 22.342 6.552 -15.481 1.00 86.44 229 ARG A CA 1
ATOM 1846 C C . ARG A 1 229 ? 22.704 5.073 -15.273 1.00 86.44 229 ARG A C 1
ATOM 1848 O O . ARG A 1 229 ? 22.212 4.233 -16.018 1.00 86.44 229 ARG A O 1
ATOM 1855 N N . GLY A 1 230 ? 23.529 4.738 -14.276 1.00 88.75 230 GLY A N 1
ATOM 1856 C CA . GLY A 1 230 ? 23.914 3.348 -13.995 1.00 88.75 230 GLY A CA 1
ATOM 1857 C C . GLY A 1 230 ? 22.714 2.433 -13.718 1.00 88.75 230 GLY A C 1
ATOM 1858 O O . GLY A 1 230 ? 22.702 1.286 -14.157 1.00 88.75 230 GLY A O 1
ATOM 1859 N N . GLN A 1 231 ? 21.672 2.967 -13.077 1.00 89.62 231 GLN A N 1
ATOM 1860 C CA . GLN A 1 231 ? 20.446 2.227 -12.761 1.00 89.62 231 GLN A CA 1
ATOM 1861 C C . GLN A 1 231 ? 19.591 1.977 -14.015 1.00 89.62 231 GLN A C 1
ATOM 1863 O O . GLN A 1 231 ? 19.039 0.892 -14.181 1.00 89.62 231 GLN A O 1
ATOM 1868 N N . LEU A 1 232 ? 19.551 2.932 -14.951 1.00 92.38 232 LEU A N 1
ATOM 1869 C CA . LEU A 1 232 ? 18.893 2.742 -16.251 1.00 92.38 232 LEU A CA 1
ATOM 1870 C C . LEU A 1 232 ? 19.604 1.677 -17.095 1.00 92.38 232 LEU A C 1
ATOM 1872 O O . LEU A 1 232 ? 18.949 0.862 -17.742 1.00 92.38 232 LEU A O 1
ATOM 1876 N N . THR A 1 233 ? 20.940 1.656 -17.072 1.00 92.38 233 THR A N 1
ATOM 1877 C CA . THR A 1 233 ? 21.729 0.627 -17.765 1.00 92.38 233 THR A CA 1
ATOM 1878 C C . THR A 1 233 ? 21.403 -0.773 -17.244 1.00 92.38 233 THR A C 1
ATOM 1880 O O . THR A 1 233 ? 21.246 -1.696 -18.042 1.00 92.38 233 THR A O 1
ATOM 1883 N N . GLN A 1 234 ? 21.255 -0.930 -15.924 1.00 90.75 234 GLN A N 1
ATOM 1884 C CA . GLN A 1 234 ? 20.864 -2.202 -15.311 1.00 90.75 234 GLN A CA 1
ATOM 1885 C C . GLN A 1 234 ? 19.480 -2.664 -15.790 1.00 90.75 234 GLN A C 1
ATOM 1887 O O . GLN A 1 234 ? 19.331 -3.815 -16.187 1.00 90.75 234 GLN A O 1
ATOM 1892 N N . CYS A 1 235 ? 18.500 -1.758 -15.843 1.00 92.62 235 CYS A N 1
ATOM 1893 C CA . CYS A 1 235 ? 17.157 -2.066 -16.339 1.00 92.62 235 CYS A CA 1
ATOM 1894 C C . CYS A 1 235 ? 17.166 -2.551 -17.804 1.00 92.62 235 CYS A C 1
ATOM 1896 O O . CYS A 1 235 ? 16.541 -3.560 -18.122 1.00 92.62 235 CYS A O 1
ATOM 1898 N N . SER A 1 236 ? 17.920 -1.885 -18.692 1.00 93.25 236 SER A N 1
ATOM 1899 C CA . SER A 1 236 ? 18.058 -2.322 -20.096 1.00 93.25 236 SER A CA 1
ATOM 1900 C C . SER A 1 236 ? 18.686 -3.708 -20.209 1.00 93.25 236 SER A C 1
ATOM 1902 O O . SER A 1 236 ? 18.241 -4.505 -21.029 1.00 93.25 236 SER A O 1
ATOM 1904 N N . LYS A 1 237 ? 19.703 -4.000 -19.388 1.00 93.19 237 LYS A N 1
ATOM 1905 C CA . LYS A 1 237 ? 20.416 -5.282 -19.417 1.00 93.19 237 LYS A CA 1
ATOM 1906 C C . LYS A 1 237 ? 19.468 -6.463 -19.193 1.00 93.19 237 LYS A C 1
ATOM 1908 O O . LYS A 1 237 ? 19.628 -7.498 -19.826 1.00 93.19 237 LYS A O 1
ATOM 1913 N N . TRP A 1 238 ? 18.465 -6.312 -18.329 1.00 90.44 238 TRP A N 1
ATOM 1914 C CA . TRP A 1 238 ? 17.490 -7.377 -18.100 1.00 90.44 238 TRP A CA 1
ATOM 1915 C C . TRP A 1 238 ? 16.618 -7.659 -19.318 1.00 90.44 238 TRP A C 1
ATOM 1917 O O . TRP A 1 238 ? 16.385 -8.825 -19.615 1.00 90.44 238 TRP A O 1
ATOM 1927 N N . ALA A 1 239 ? 16.188 -6.631 -20.051 1.00 89.62 239 ALA A N 1
ATOM 1928 C CA . ALA A 1 239 ? 15.451 -6.835 -21.296 1.00 89.62 239 ALA A CA 1
ATOM 1929 C C . ALA A 1 239 ? 16.298 -7.538 -22.367 1.00 89.62 239 ALA A C 1
ATOM 1931 O O . ALA A 1 239 ? 15.788 -8.433 -23.038 1.00 89.62 239 ALA A O 1
ATOM 1932 N N . ASP A 1 240 ? 17.584 -7.185 -22.469 1.00 90.25 240 ASP A N 1
ATOM 1933 C CA . ASP A 1 240 ? 18.522 -7.836 -23.389 1.00 90.25 240 ASP A CA 1
ATOM 1934 C C . ASP A 1 240 ? 18.696 -9.330 -23.028 1.00 90.25 240 ASP A C 1
ATOM 1936 O O . ASP A 1 240 ? 18.558 -10.196 -23.888 1.00 90.25 240 ASP A O 1
ATOM 1940 N N . GLU A 1 241 ? 18.879 -9.662 -21.743 1.00 89.50 241 GLU A N 1
ATOM 1941 C CA . GLU A 1 241 ? 19.014 -11.058 -21.291 1.00 89.50 241 GLU A CA 1
ATOM 1942 C C . GLU A 1 241 ? 17.752 -11.909 -21.528 1.00 89.50 241 GLU A C 1
ATOM 1944 O O . GLU A 1 241 ? 17.866 -13.094 -21.834 1.00 89.50 241 GLU A O 1
ATOM 1949 N N . TYR A 1 242 ? 16.548 -11.341 -21.377 1.00 85.12 242 TYR A N 1
ATOM 1950 C CA . TYR A 1 242 ? 15.297 -12.057 -21.680 1.00 85.12 242 TYR A CA 1
ATOM 1951 C C . TYR A 1 242 ? 15.192 -12.410 -23.165 1.00 85.12 242 TYR A C 1
ATOM 1953 O O . TYR A 1 242 ? 14.807 -13.528 -23.518 1.00 85.12 242 TYR A O 1
ATOM 1961 N N . PHE A 1 243 ? 15.591 -11.479 -24.032 1.00 87.31 243 PHE A N 1
ATOM 1962 C CA . PHE A 1 243 ? 15.636 -11.722 -25.466 1.00 87.31 243 PHE A CA 1
ATOM 1963 C C . PHE A 1 243 ? 16.676 -12.794 -25.823 1.00 87.31 243 PHE A C 1
ATOM 1965 O O . PHE A 1 243 ? 16.374 -13.710 -26.580 1.00 87.31 243 PHE A O 1
ATOM 1972 N N . GLU A 1 244 ? 17.875 -12.737 -25.239 1.00 87.25 244 GLU A N 1
ATOM 1973 C CA . GLU A 1 244 ? 18.936 -13.720 -25.495 1.00 87.25 244 GLU A CA 1
ATOM 1974 C C . GLU A 1 244 ? 18.568 -15.142 -25.045 1.00 87.25 244 GLU A C 1
ATOM 1976 O O . GLU A 1 244 ? 18.914 -16.108 -25.724 1.00 87.25 244 GLU A O 1
ATOM 1981 N N . MET A 1 245 ? 17.878 -15.287 -23.909 1.00 83.06 245 MET A N 1
ATOM 1982 C CA . MET A 1 245 ? 17.542 -16.601 -23.347 1.00 83.06 245 MET A CA 1
ATOM 1983 C C . MET A 1 245 ? 16.326 -17.244 -24.018 1.00 83.06 245 MET A C 1
ATOM 1985 O O . MET A 1 245 ? 16.343 -18.447 -24.275 1.00 83.06 245 MET A O 1
ATOM 1989 N N . ASN A 1 246 ? 15.283 -16.456 -24.294 1.00 79.25 246 ASN A N 1
ATOM 1990 C CA . ASN A 1 246 ? 13.972 -16.989 -24.672 1.00 79.25 246 ASN A CA 1
ATOM 1991 C C . ASN A 1 246 ? 13.475 -16.499 -26.043 1.00 79.25 246 ASN A C 1
ATOM 1993 O O . ASN A 1 246 ? 12.423 -16.943 -26.495 1.00 79.25 246 ASN A O 1
ATOM 1997 N N . ASN A 1 247 ? 14.203 -15.591 -26.709 1.00 84.38 247 ASN A N 1
ATOM 1998 C CA . ASN A 1 247 ? 13.748 -14.867 -27.903 1.00 84.38 247 ASN A CA 1
ATOM 1999 C C . ASN A 1 247 ? 12.441 -14.070 -27.671 1.00 84.38 247 ASN A C 1
ATOM 2001 O O . ASN A 1 247 ? 11.693 -13.802 -28.609 1.00 84.38 247 ASN A O 1
ATOM 2005 N N . GLU A 1 248 ? 12.176 -13.681 -26.417 1.00 83.38 248 GLU A N 1
ATOM 2006 C CA . GLU A 1 248 ? 10.965 -12.965 -25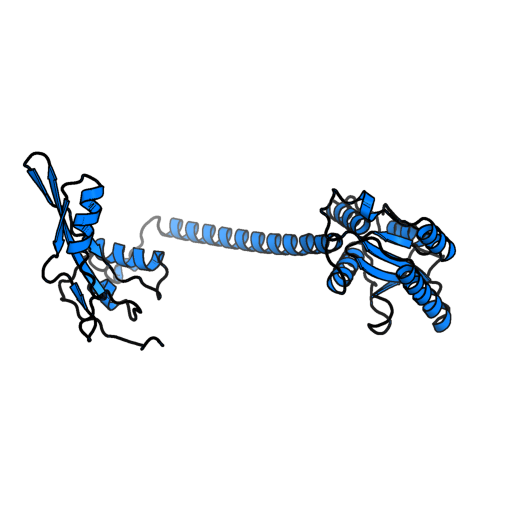.994 1.00 83.38 248 GLU A CA 1
ATOM 2007 C C . GLU A 1 248 ? 11.223 -11.449 -25.967 1.00 83.38 248 GLU A C 1
ATOM 2009 O O . GLU A 1 248 ? 12.077 -10.941 -25.228 1.00 83.38 248 GLU A O 1
ATOM 2014 N N . VAL A 1 249 ? 10.468 -10.684 -26.761 1.00 91.94 249 VAL A N 1
ATOM 2015 C CA . VAL A 1 249 ? 10.654 -9.227 -26.852 1.00 91.94 249 VAL A CA 1
ATOM 2016 C C . VAL A 1 249 ? 10.079 -8.546 -25.612 1.00 91.94 249 VAL A C 1
ATOM 2018 O O . VAL A 1 249 ? 8.869 -8.549 -25.382 1.00 91.94 249 VAL A O 1
ATOM 2021 N N . SER A 1 250 ? 10.944 -7.907 -24.827 1.00 94.19 250 SER A N 1
ATOM 2022 C CA . SER A 1 250 ? 10.574 -7.352 -23.522 1.00 94.19 250 SER A CA 1
ATOM 2023 C C . SER A 1 250 ? 10.685 -5.829 -23.456 1.00 94.19 250 SER A C 1
ATOM 2025 O O . SER A 1 250 ? 11.551 -5.213 -24.079 1.00 94.19 250 SER A O 1
ATOM 2027 N N . LYS A 1 251 ? 9.796 -5.203 -22.679 1.00 96.94 251 LYS A N 1
ATOM 2028 C CA . LYS A 1 251 ? 9.812 -3.771 -22.378 1.00 96.94 251 LYS A CA 1
ATOM 2029 C C . LYS A 1 251 ? 10.526 -3.530 -21.045 1.00 96.94 251 LYS A C 1
ATOM 2031 O O . LYS A 1 251 ? 9.977 -3.917 -20.012 1.00 96.94 251 LYS A O 1
ATOM 2036 N N . PRO A 1 252 ? 11.683 -2.848 -21.025 1.00 97.38 252 PRO A N 1
ATOM 2037 C CA . PRO A 1 252 ? 12.279 -2.403 -19.772 1.00 97.38 252 PRO A CA 1
ATOM 2038 C C . PRO A 1 252 ? 11.470 -1.242 -19.171 1.00 97.38 252 PRO A C 1
ATOM 2040 O O . PRO A 1 252 ? 11.222 -0.225 -19.829 1.00 97.38 252 PRO A O 1
ATOM 2043 N N . ILE A 1 253 ? 11.057 -1.394 -17.913 1.00 98.31 253 ILE A N 1
ATOM 2044 C CA . ILE A 1 253 ? 10.302 -0.411 -17.132 1.00 98.31 253 ILE A CA 1
ATOM 2045 C C . ILE A 1 253 ? 11.096 -0.105 -15.857 1.00 98.31 253 ILE A C 1
ATOM 2047 O O . ILE A 1 253 ? 11.238 -0.944 -14.971 1.00 98.31 253 ILE A O 1
ATOM 2051 N N . PHE A 1 254 ? 11.608 1.117 -15.751 1.00 98.00 254 PHE A N 1
ATOM 2052 C CA . PHE A 1 254 ? 12.332 1.589 -14.578 1.00 98.00 254 PHE A CA 1
ATOM 2053 C C . PHE A 1 254 ? 11.378 2.325 -13.637 1.00 98.00 254 PHE A C 1
ATOM 2055 O O . PHE A 1 254 ? 10.991 3.465 -13.900 1.00 98.00 254 PHE A O 1
ATOM 2062 N N . VAL A 1 255 ? 10.982 1.672 -12.547 1.00 98.19 255 VAL A N 1
ATOM 2063 C CA . VAL A 1 255 ? 10.069 2.238 -11.551 1.00 98.19 255 VAL A CA 1
ATOM 2064 C C . VAL A 1 255 ? 10.872 2.928 -10.454 1.00 98.19 255 VAL A C 1
ATOM 2066 O O . VAL A 1 255 ? 11.685 2.304 -9.771 1.00 98.19 255 VAL A O 1
ATOM 2069 N N . VAL A 1 256 ? 10.647 4.225 -10.256 1.00 97.56 256 VAL A N 1
ATOM 2070 C CA . VAL A 1 256 ? 11.562 5.055 -9.463 1.00 97.56 256 VAL A CA 1
ATOM 2071 C C . VAL A 1 256 ? 10.863 5.914 -8.416 1.00 97.56 256 VAL A C 1
ATOM 2073 O O . VAL A 1 256 ? 9.947 6.675 -8.714 1.00 97.56 256 VAL A O 1
ATOM 2076 N N . ASN A 1 257 ? 11.344 5.829 -7.175 1.00 97.56 257 ASN A N 1
ATOM 2077 C CA . ASN A 1 257 ? 10.946 6.687 -6.059 1.00 97.56 257 ASN A CA 1
ATOM 2078 C C . ASN A 1 257 ? 12.122 7.581 -5.631 1.00 97.56 257 ASN A C 1
ATOM 2080 O O . ASN A 1 257 ? 12.724 7.360 -4.578 1.00 97.56 257 ASN A O 1
ATOM 2084 N N . GLN A 1 258 ? 12.511 8.535 -6.479 1.00 96.06 258 GLN A N 1
ATOM 2085 C CA . GLN A 1 258 ? 13.532 9.538 -6.143 1.00 96.06 258 GLN A CA 1
ATOM 2086 C C . GLN A 1 258 ? 12.958 10.635 -5.238 1.00 96.06 258 GLN A C 1
ATOM 2088 O O . GLN A 1 258 ? 11.743 10.813 -5.194 1.00 96.06 258 GLN A O 1
ATOM 2093 N N . HIS A 1 259 ? 13.804 11.359 -4.499 1.00 96.25 259 HIS A N 1
ATOM 2094 C CA . HIS A 1 259 ? 13.373 12.384 -3.528 1.00 96.25 259 HIS A CA 1
ATOM 2095 C C . HIS A 1 259 ? 12.341 11.872 -2.503 1.00 96.25 259 HIS A C 1
ATOM 2097 O O . HIS A 1 259 ? 11.500 12.621 -2.008 1.00 96.25 259 HIS A O 1
ATOM 2103 N N . ARG A 1 260 ? 12.390 10.576 -2.161 1.00 94.69 260 ARG A N 1
ATOM 2104 C CA . ARG A 1 260 ? 11.364 9.901 -1.342 1.00 94.69 260 ARG A CA 1
ATOM 2105 C C . ARG A 1 260 ? 11.195 10.480 0.067 1.00 94.69 260 ARG A C 1
ATOM 2107 O O . ARG A 1 260 ? 10.141 10.313 0.672 1.00 94.69 260 ARG A O 1
ATOM 2114 N N . SER A 1 261 ? 12.253 11.099 0.589 1.00 95.56 261 SER A N 1
ATOM 2115 C CA . SER A 1 261 ? 12.298 11.688 1.929 1.00 95.56 261 SER A CA 1
ATOM 2116 C C . SER A 1 261 ? 11.720 13.109 1.952 1.00 95.56 261 SER A C 1
ATOM 2118 O O . SER A 1 261 ? 11.511 13.669 3.024 1.00 95.56 261 SER A O 1
ATOM 2120 N N . GLU A 1 262 ? 11.428 13.687 0.784 1.00 96.00 262 GLU A N 1
ATOM 2121 C CA . GLU A 1 262 ? 10.738 14.966 0.665 1.00 96.00 262 GLU A CA 1
ATOM 2122 C C . GLU A 1 262 ? 9.216 14.777 0.665 1.00 96.00 262 GLU A C 1
ATOM 2124 O O . GLU A 1 262 ? 8.676 13.808 0.115 1.00 96.00 262 GLU A O 1
ATOM 2129 N N . LYS A 1 263 ? 8.507 15.737 1.267 1.00 96.44 263 LYS A N 1
ATOM 2130 C CA . LYS A 1 263 ? 7.056 15.685 1.448 1.00 96.44 263 LYS A CA 1
ATOM 2131 C C . LYS A 1 263 ? 6.325 15.677 0.102 1.00 96.44 263 LYS A C 1
ATOM 2133 O O . LYS A 1 263 ? 6.644 16.430 -0.818 1.00 96.44 263 LYS A O 1
ATOM 2138 N N . TYR A 1 264 ? 5.326 14.811 -0.017 1.00 96.19 264 TYR A N 1
ATOM 2139 C CA . TYR A 1 264 ? 4.365 14.803 -1.120 1.00 96.19 264 TYR A CA 1
ATOM 2140 C C . TYR A 1 264 ? 3.126 15.626 -0.713 1.00 96.19 264 TYR A C 1
ATOM 2142 O O . TYR A 1 264 ? 2.725 15.530 0.450 1.00 96.19 264 TYR A O 1
ATOM 2150 N N . PRO A 1 265 ? 2.496 16.418 -1.606 1.00 96.25 265 PRO A N 1
ATOM 2151 C CA . PRO A 1 265 ? 2.752 16.567 -3.048 1.00 96.25 265 PRO A CA 1
ATOM 2152 C C . PRO A 1 265 ? 3.808 17.624 -3.422 1.00 96.25 265 PRO A C 1
ATOM 2154 O O . PRO A 1 265 ? 4.106 17.802 -4.597 1.00 96.25 265 PRO A O 1
ATOM 2157 N N . GLU A 1 266 ? 4.405 18.304 -2.444 1.00 97.44 266 GLU A N 1
ATOM 2158 C CA . GLU A 1 266 ? 5.330 19.435 -2.650 1.00 97.44 266 GLU A CA 1
ATOM 2159 C C . GLU A 1 266 ? 6.576 19.079 -3.492 1.00 97.44 266 GLU A C 1
ATOM 2161 O O . GLU A 1 266 ? 7.151 19.938 -4.152 1.00 97.44 266 GLU A O 1
ATOM 2166 N N . SER A 1 267 ? 6.981 17.806 -3.506 1.00 95.81 267 SER A N 1
ATOM 2167 C CA . SER A 1 267 ? 8.167 17.306 -4.220 1.00 95.81 267 SER A CA 1
ATOM 2168 C C . SER A 1 267 ? 7.891 16.691 -5.601 1.00 95.81 267 SER A C 1
ATOM 2170 O O . SER A 1 267 ? 8.802 16.104 -6.185 1.00 95.81 267 SER A O 1
ATOM 2172 N N . VAL A 1 268 ? 6.672 16.791 -6.152 1.00 96.62 268 VAL A N 1
ATOM 2173 C CA . VAL A 1 268 ? 6.314 16.159 -7.444 1.00 96.62 268 VAL A CA 1
ATOM 2174 C C . VAL A 1 268 ? 7.242 16.579 -8.588 1.00 96.62 268 VAL A C 1
ATOM 2176 O O . VAL A 1 268 ? 7.681 15.717 -9.348 1.00 96.62 268 VAL A O 1
ATOM 2179 N N . ASP A 1 269 ? 7.595 17.860 -8.695 1.00 96.56 269 ASP A N 1
ATOM 2180 C CA . ASP A 1 269 ? 8.447 18.336 -9.794 1.00 96.56 269 ASP A CA 1
ATOM 2181 C C . ASP A 1 269 ? 9.869 17.769 -9.703 1.00 96.56 269 ASP A C 1
ATOM 2183 O O . ASP A 1 269 ? 10.393 17.248 -10.685 1.00 96.56 269 ASP A O 1
ATOM 2187 N N . LYS A 1 270 ? 10.448 17.720 -8.497 1.00 95.06 270 LYS A N 1
ATOM 2188 C CA . LYS A 1 270 ? 11.738 17.049 -8.251 1.00 95.06 270 LYS A CA 1
ATOM 2189 C C . LYS A 1 270 ? 11.671 15.550 -8.545 1.00 95.06 270 LYS A C 1
ATOM 2191 O O . LYS A 1 270 ? 12.603 14.952 -9.074 1.00 95.06 270 LYS A O 1
ATOM 2196 N N . ARG A 1 271 ? 10.537 14.906 -8.251 1.00 95.69 271 ARG A N 1
ATOM 2197 C CA . ARG A 1 271 ? 10.304 13.482 -8.555 1.00 95.69 271 ARG A CA 1
ATOM 2198 C C . ARG A 1 271 ? 10.211 13.187 -10.059 1.00 95.69 271 ARG A C 1
ATOM 2200 O O . ARG A 1 271 ? 10.323 12.024 -10.439 1.00 95.69 271 ARG A O 1
ATOM 2207 N N . LYS A 1 272 ? 10.043 14.217 -10.896 1.00 95.50 272 LYS A N 1
ATOM 2208 C CA . LYS A 1 272 ? 10.070 14.156 -12.368 1.00 95.50 272 LYS A CA 1
ATOM 2209 C C . LYS A 1 272 ? 11.403 14.608 -12.971 1.00 95.50 272 LYS A C 1
ATOM 2211 O O . LYS A 1 272 ? 11.571 14.519 -14.183 1.00 95.50 272 LYS A O 1
ATOM 2216 N N . GLU A 1 273 ? 12.327 15.119 -12.165 1.00 94.19 273 GLU A N 1
ATOM 2217 C CA . GLU A 1 273 ? 13.573 15.702 -12.654 1.00 94.19 273 GLU A CA 1
ATOM 2218 C C . GLU A 1 273 ? 14.599 14.613 -13.007 1.00 94.19 273 GLU A C 1
ATOM 2220 O O . GLU A 1 273 ? 15.051 13.855 -12.149 1.00 94.19 273 GLU A O 1
ATOM 2225 N N . PHE A 1 274 ? 14.989 14.547 -14.279 1.00 94.31 274 PHE A N 1
ATOM 2226 C CA . PHE A 1 274 ? 16.036 13.658 -14.791 1.00 94.31 274 PHE A CA 1
ATOM 2227 C C . PHE A 1 274 ? 17.021 14.468 -15.628 1.00 94.31 274 PHE A C 1
ATOM 2229 O O . PHE A 1 274 ? 16.644 15.469 -16.239 1.00 94.31 274 PHE A O 1
ATOM 2236 N N . ASP A 1 275 ? 18.277 14.024 -15.687 1.00 93.31 275 ASP A N 1
ATOM 2237 C CA . ASP A 1 275 ? 19.249 14.652 -16.583 1.00 93.31 275 ASP A CA 1
ATOM 2238 C C . ASP A 1 275 ? 18.867 14.377 -18.046 1.00 93.31 275 ASP A C 1
ATOM 2240 O O . ASP A 1 275 ? 18.399 13.287 -18.391 1.00 93.31 275 ASP A O 1
ATOM 2244 N N . ASN A 1 276 ? 19.106 15.341 -18.936 1.00 94.62 276 ASN A N 1
ATOM 2245 C CA . ASN A 1 276 ? 18.771 15.185 -20.353 1.00 94.62 276 ASN A CA 1
ATOM 2246 C C . ASN A 1 276 ? 19.435 13.947 -20.974 1.00 94.62 276 ASN A C 1
ATOM 2248 O O . ASN A 1 276 ? 18.793 13.238 -21.746 1.00 94.62 276 ASN A O 1
ATOM 2252 N N . LYS A 1 277 ? 20.672 13.614 -20.581 1.00 94.62 277 LYS A N 1
ATOM 2253 C CA . LYS A 1 277 ? 21.380 12.426 -21.081 1.00 94.62 277 LYS A CA 1
ATOM 2254 C C . LYS A 1 277 ? 20.752 11.127 -20.584 1.00 94.62 277 LYS A C 1
ATOM 2256 O O . LYS A 1 277 ? 20.860 10.104 -21.255 1.00 94.62 277 LYS A O 1
ATOM 2261 N N . GLU A 1 278 ? 20.113 11.133 -19.415 1.00 94.94 278 GLU A N 1
ATOM 2262 C CA . GLU A 1 278 ? 19.375 9.974 -18.899 1.00 94.94 278 GLU A CA 1
ATOM 2263 C C . GLU A 1 278 ? 18.080 9.760 -19.674 1.00 94.94 278 GLU A C 1
ATOM 2265 O O . GLU A 1 278 ? 17.784 8.630 -20.061 1.00 94.94 278 GLU A O 1
ATOM 2270 N N . LEU A 1 279 ? 17.348 10.838 -19.965 1.00 96.19 279 LEU A N 1
ATOM 2271 C CA . LEU A 1 279 ? 16.142 10.780 -20.789 1.00 96.19 279 LEU A CA 1
ATOM 2272 C C . LEU A 1 279 ? 16.457 10.362 -22.230 1.00 96.19 279 LEU A C 1
ATOM 2274 O O . LEU A 1 279 ? 15.739 9.542 -22.800 1.00 96.19 279 LEU A O 1
ATOM 2278 N N . GLU A 1 280 ? 17.535 10.884 -22.817 1.00 96.62 280 GLU A N 1
ATOM 2279 C CA . GLU A 1 280 ? 18.028 10.457 -24.131 1.00 96.62 280 GLU A CA 1
ATOM 2280 C C . GLU A 1 280 ? 18.425 8.981 -24.124 1.00 96.62 280 GLU A C 1
ATOM 2282 O O . GLU A 1 280 ? 17.989 8.225 -24.992 1.00 96.62 280 GLU A O 1
ATOM 2287 N N . TYR A 1 281 ? 19.177 8.537 -23.112 1.00 96.38 281 TYR A N 1
ATOM 2288 C CA . TYR A 1 281 ? 19.548 7.132 -22.969 1.00 96.38 281 TYR A CA 1
ATOM 2289 C C . TYR A 1 281 ? 18.319 6.224 -22.831 1.00 96.38 281 TYR A C 1
ATOM 2291 O O . TYR A 1 281 ? 18.232 5.204 -23.515 1.00 96.38 281 TYR A O 1
ATOM 2299 N N . ALA A 1 282 ? 17.343 6.610 -22.005 1.00 97.06 282 ALA A N 1
ATOM 2300 C CA . ALA A 1 282 ? 16.093 5.877 -21.845 1.00 97.06 282 ALA A CA 1
ATOM 2301 C C . ALA A 1 282 ? 15.305 5.798 -23.158 1.00 97.06 282 ALA A C 1
ATOM 2303 O O . ALA A 1 282 ? 14.789 4.735 -23.485 1.00 97.06 282 ALA A O 1
ATOM 2304 N N . LYS A 1 283 ? 15.268 6.868 -23.961 1.00 97.44 283 LYS A N 1
ATOM 2305 C CA . LYS A 1 283 ? 14.657 6.845 -25.301 1.00 97.44 283 LYS A CA 1
ATOM 2306 C C . LYS A 1 283 ? 15.395 5.903 -26.251 1.00 97.44 283 LYS A C 1
ATOM 2308 O O . LYS A 1 283 ? 14.757 5.059 -26.872 1.00 97.44 283 LYS A O 1
ATOM 2313 N N . MET A 1 284 ? 16.725 5.994 -26.318 1.00 96.25 284 MET A N 1
ATOM 2314 C CA . MET A 1 284 ? 17.558 5.129 -27.166 1.00 96.25 284 MET A CA 1
ATOM 2315 C C . MET A 1 284 ? 17.392 3.645 -26.825 1.00 96.25 284 MET A C 1
ATOM 2317 O O . MET A 1 284 ? 17.341 2.806 -27.719 1.00 96.25 284 MET A O 1
ATOM 2321 N N . LYS A 1 285 ? 17.303 3.323 -25.531 1.00 95.94 285 LYS A N 1
ATOM 2322 C CA . LYS A 1 285 ? 17.093 1.962 -25.020 1.00 95.94 285 LYS A CA 1
ATOM 2323 C C . LYS A 1 285 ? 15.623 1.593 -24.844 1.00 95.94 285 LYS A C 1
ATOM 2325 O O . LYS A 1 285 ? 15.317 0.501 -24.380 1.00 95.94 285 LYS A O 1
ATOM 2330 N N . ASN A 1 286 ? 14.714 2.484 -25.238 1.00 96.44 286 ASN A N 1
ATOM 2331 C CA . ASN A 1 286 ? 13.274 2.278 -25.191 1.00 96.44 286 ASN A CA 1
ATOM 2332 C C . ASN A 1 286 ? 12.747 1.893 -23.789 1.00 96.44 286 ASN A C 1
ATOM 2334 O O . ASN A 1 286 ? 11.789 1.128 -23.663 1.00 96.44 286 ASN A O 1
ATOM 2338 N N . ILE A 1 287 ? 13.382 2.434 -22.747 1.00 98.00 287 ILE A N 1
ATOM 2339 C CA . ILE A 1 287 ? 13.038 2.265 -21.332 1.00 98.00 287 ILE A CA 1
ATOM 2340 C C . ILE A 1 287 ? 11.878 3.195 -20.988 1.00 98.00 287 ILE A C 1
ATOM 2342 O O . ILE A 1 287 ? 11.935 4.392 -21.273 1.00 98.00 287 ILE A O 1
ATOM 2346 N N . CYS A 1 288 ? 10.851 2.665 -20.329 1.00 98.38 288 CYS A N 1
ATOM 2347 C CA . CYS A 1 288 ? 9.815 3.472 -19.692 1.00 98.38 288 CYS A CA 1
ATOM 2348 C C . CYS A 1 288 ? 10.245 3.814 -18.259 1.00 98.38 288 CYS A C 1
ATOM 2350 O O . CYS A 1 288 ? 10.302 2.932 -17.409 1.00 98.38 288 CYS A O 1
ATOM 2352 N N . ILE A 1 289 ? 10.523 5.083 -17.969 1.00 98.25 289 ILE A N 1
ATOM 2353 C CA . ILE A 1 289 ? 10.767 5.569 -16.606 1.00 98.25 289 ILE A CA 1
ATOM 2354 C C . ILE A 1 289 ? 9.412 5.905 -15.984 1.00 98.25 289 ILE A C 1
ATOM 2356 O O . ILE A 1 289 ? 8.744 6.834 -16.431 1.00 98.25 289 ILE A O 1
ATOM 2360 N N . LEU A 1 290 ? 9.014 5.165 -14.953 1.00 98.50 290 LEU A N 1
ATOM 2361 C CA . LEU A 1 290 ? 7.742 5.323 -14.252 1.00 98.50 290 LEU A CA 1
ATOM 2362 C C . LEU A 1 290 ? 7.987 5.795 -12.810 1.00 98.50 290 LEU A C 1
ATOM 2364 O O . LEU A 1 290 ? 8.315 4.982 -11.941 1.00 98.50 290 LEU A O 1
ATOM 2368 N N . PRO A 1 291 ? 7.820 7.091 -12.505 1.00 98.12 291 PRO A N 1
ATOM 2369 C CA . PRO A 1 291 ? 7.885 7.560 -11.131 1.00 98.12 291 PRO A CA 1
ATOM 2370 C C . PRO A 1 291 ? 6.778 6.936 -10.275 1.00 98.12 291 PRO A C 1
ATOM 2372 O O . PRO A 1 291 ? 5.621 6.848 -10.686 1.00 98.12 291 PRO A O 1
ATOM 2375 N N . THR A 1 292 ? 7.094 6.545 -9.045 1.00 98.19 292 THR A N 1
ATOM 2376 C CA . THR A 1 292 ? 6.136 5.843 -8.175 1.00 98.19 292 THR A CA 1
ATOM 2377 C C . THR A 1 292 ? 4.964 6.708 -7.728 1.00 98.19 292 THR A C 1
ATOM 2379 O O . THR A 1 292 ? 3.901 6.166 -7.429 1.00 98.19 292 THR A O 1
ATOM 2382 N N . PHE A 1 293 ? 5.103 8.040 -7.726 1.00 97.88 293 PHE A N 1
ATOM 2383 C CA . PHE A 1 293 ? 3.967 8.929 -7.460 1.00 97.88 293 PHE A CA 1
ATOM 2384 C C . PHE A 1 293 ? 2.911 8.848 -8.575 1.00 97.88 293 PHE A C 1
ATOM 2386 O O . PHE A 1 293 ? 1.727 8.919 -8.275 1.00 97.88 293 PHE A O 1
ATOM 2393 N N . VAL A 1 294 ? 3.314 8.616 -9.833 1.00 98.31 294 VAL A N 1
ATOM 2394 C CA . VAL A 1 294 ? 2.381 8.415 -10.955 1.00 98.31 294 VAL A CA 1
ATOM 2395 C C . VAL A 1 294 ? 1.594 7.125 -10.739 1.00 98.31 294 VAL A C 1
ATOM 2397 O O . VAL A 1 294 ? 0.370 7.102 -10.865 1.00 98.31 294 VAL A O 1
ATOM 2400 N N . LEU A 1 295 ? 2.278 6.051 -10.330 1.00 98.06 295 LEU A N 1
ATOM 2401 C CA . LEU A 1 295 ? 1.629 4.788 -9.976 1.00 98.06 295 LEU A CA 1
ATOM 2402 C C . LEU A 1 295 ? 0.668 4.956 -8.786 1.00 98.06 295 LEU A C 1
ATOM 2404 O O . LEU A 1 295 ? -0.446 4.439 -8.815 1.00 98.06 295 LEU A O 1
ATOM 2408 N N . PHE A 1 296 ? 1.058 5.729 -7.769 1.00 98.00 296 PHE A N 1
ATOM 2409 C CA . PHE A 1 296 ? 0.201 6.070 -6.630 1.00 98.00 296 PHE A CA 1
ATOM 2410 C C . PHE A 1 296 ? -1.051 6.858 -7.046 1.00 98.00 296 PHE A C 1
ATOM 2412 O O . PHE A 1 296 ? -2.158 6.525 -6.625 1.00 98.00 296 PHE A O 1
ATOM 2419 N N . GLU A 1 297 ? -0.909 7.876 -7.895 1.00 97.56 297 GLU A N 1
ATOM 2420 C CA . GLU A 1 297 ? -2.040 8.640 -8.435 1.00 97.56 297 GLU A CA 1
ATOM 2421 C C . GLU A 1 297 ? -2.981 7.751 -9.256 1.00 97.56 297 GLU A C 1
ATOM 2423 O O . GLU A 1 297 ? -4.203 7.871 -9.142 1.00 97.56 297 GLU A O 1
ATOM 2428 N N . THR A 1 298 ? -2.422 6.800 -10.007 1.00 98.00 298 THR A N 1
ATOM 2429 C CA . THR A 1 298 ? -3.184 5.812 -10.782 1.00 98.00 298 THR A CA 1
ATOM 2430 C C . THR A 1 298 ? -3.994 4.891 -9.871 1.00 98.00 298 THR A C 1
ATOM 2432 O O . THR A 1 298 ? -5.189 4.693 -10.095 1.00 98.00 298 THR A O 1
ATOM 2435 N N . VAL A 1 299 ? -3.378 4.378 -8.800 1.00 97.38 299 VAL A N 1
ATOM 2436 C CA . VAL A 1 299 ? -4.070 3.591 -7.767 1.00 97.38 299 VAL A CA 1
ATOM 2437 C C . VAL A 1 299 ? -5.190 4.408 -7.120 1.00 97.38 299 VAL A C 1
ATOM 2439 O O . VAL A 1 299 ? -6.310 3.919 -6.996 1.00 97.38 299 VAL A O 1
ATOM 2442 N N . ASN A 1 300 ? -4.945 5.673 -6.773 1.00 96.44 300 ASN A N 1
ATOM 2443 C CA . ASN A 1 300 ? -5.983 6.540 -6.210 1.00 96.44 300 ASN A CA 1
ATOM 2444 C C . ASN A 1 300 ? -7.151 6.766 -7.175 1.00 96.44 300 ASN A C 1
ATOM 2446 O O . ASN A 1 300 ? -8.302 6.800 -6.742 1.00 96.44 300 ASN A O 1
ATOM 2450 N N . ALA A 1 301 ? -6.881 6.934 -8.470 1.00 96.81 301 ALA A N 1
ATOM 2451 C CA . ALA A 1 301 ? -7.925 7.046 -9.483 1.00 96.81 301 ALA A CA 1
ATOM 2452 C C . ALA A 1 301 ? -8.751 5.752 -9.578 1.00 96.81 301 ALA A C 1
ATOM 2454 O O . ALA A 1 301 ? -9.981 5.813 -9.621 1.00 96.81 301 ALA A O 1
ATOM 2455 N N . TYR A 1 302 ? -8.090 4.590 -9.537 1.00 96.38 302 TYR A N 1
ATOM 2456 C CA . TYR A 1 302 ? -8.744 3.281 -9.516 1.00 96.38 302 TYR A CA 1
ATOM 2457 C C . TYR A 1 302 ? -9.652 3.102 -8.296 1.00 96.38 302 TYR A C 1
ATOM 2459 O O . TYR A 1 302 ? -10.831 2.796 -8.454 1.00 96.38 302 TYR A O 1
ATOM 2467 N N . LEU A 1 303 ? -9.153 3.400 -7.094 1.00 94.19 303 LEU A N 1
ATOM 2468 C CA . LEU A 1 303 ? -9.930 3.310 -5.852 1.00 94.19 303 LEU A CA 1
ATOM 2469 C C . LEU A 1 303 ? -11.131 4.272 -5.817 1.00 94.19 303 LEU A C 1
ATOM 2471 O O . LEU A 1 303 ? -12.125 3.988 -5.156 1.00 94.19 303 LEU A O 1
ATOM 2475 N N . LYS A 1 304 ? -11.073 5.389 -6.554 1.00 95.31 304 LYS A N 1
ATOM 2476 C CA . LYS A 1 304 ? -12.196 6.328 -6.738 1.00 95.31 304 LYS A CA 1
ATOM 2477 C C . LYS A 1 304 ? -13.214 5.879 -7.795 1.00 95.31 304 LYS A C 1
ATOM 2479 O O . LYS A 1 304 ? -14.170 6.606 -8.049 1.00 95.31 304 LYS A O 1
ATOM 2484 N N . GLY A 1 305 ? -13.002 4.736 -8.449 1.00 95.44 305 GLY A N 1
ATOM 2485 C CA . GLY A 1 305 ? -13.862 4.242 -9.528 1.00 95.44 305 GLY A CA 1
ATOM 2486 C C . GLY A 1 305 ? -13.679 4.962 -10.870 1.00 95.44 305 GLY A C 1
ATOM 2487 O O . GLY A 1 305 ? -14.476 4.764 -11.780 1.00 95.44 305 GLY A O 1
ATOM 2488 N N . VAL A 1 306 ? -12.633 5.785 -11.019 1.00 94.94 306 VAL A N 1
ATOM 2489 C CA . VAL A 1 306 ? -12.293 6.504 -12.268 1.00 94.94 306 VAL A CA 1
ATOM 2490 C C . VAL A 1 306 ? -10.981 6.006 -12.890 1.00 94.94 306 VAL A C 1
ATOM 2492 O O . VAL A 1 306 ? -10.373 6.683 -13.723 1.00 94.94 306 VAL A O 1
ATOM 2495 N N . GLY A 1 307 ? -10.525 4.826 -12.463 1.00 90.88 307 GLY A N 1
ATOM 2496 C CA . GLY A 1 307 ? -9.300 4.193 -12.937 1.00 90.88 307 GLY A CA 1
ATOM 2497 C C . GLY A 1 307 ? -9.350 3.823 -14.414 1.00 90.88 307 GLY A C 1
ATOM 2498 O O . GLY A 1 307 ? -10.410 3.668 -15.020 1.00 90.88 307 GLY A O 1
ATOM 2499 N N . LYS A 1 308 ? -8.167 3.671 -15.002 1.00 95.38 308 LYS A N 1
ATOM 2500 C CA . LYS A 1 308 ? -8.016 3.165 -16.365 1.00 95.38 308 LYS A CA 1
ATOM 2501 C C . LYS A 1 308 ? -7.970 1.639 -16.355 1.00 95.38 308 LYS A C 1
ATOM 2503 O O . LYS A 1 308 ? -7.553 1.033 -15.373 1.00 95.38 308 LYS A O 1
ATOM 2508 N N . SER A 1 309 ? -8.407 1.022 -17.450 1.00 96.25 309 SER A N 1
ATOM 2509 C CA . SER A 1 309 ? -8.345 -0.432 -17.605 1.00 96.25 309 SER A CA 1
ATOM 2510 C C . SER A 1 309 ? -6.902 -0.911 -17.767 1.00 96.25 309 SER A C 1
ATOM 2512 O O . SER A 1 309 ? -6.062 -0.179 -18.296 1.00 96.25 309 SER A O 1
ATOM 2514 N N . ARG A 1 310 ? -6.631 -2.175 -17.417 1.00 96.06 310 ARG A N 1
ATOM 2515 C CA . ARG A 1 310 ? -5.338 -2.833 -17.678 1.00 96.06 310 ARG A CA 1
ATOM 2516 C C . ARG A 1 310 ? -4.860 -2.619 -19.117 1.00 96.06 310 ARG A C 1
ATOM 2518 O O . ARG A 1 310 ? -3.716 -2.236 -19.321 1.00 96.06 310 ARG A O 1
ATOM 2525 N N . ALA A 1 311 ? -5.738 -2.792 -20.108 1.00 96.88 311 ALA A N 1
ATOM 2526 C CA . ALA A 1 311 ? -5.396 -2.613 -21.522 1.00 96.88 311 ALA A CA 1
ATOM 2527 C C . ALA A 1 311 ? -4.896 -1.191 -21.841 1.00 96.88 311 ALA A C 1
ATOM 2529 O O . ALA A 1 311 ? -3.954 -1.015 -22.613 1.00 96.88 311 ALA A O 1
ATOM 2530 N N . TYR A 1 312 ? -5.494 -0.166 -21.223 1.00 97.12 312 TYR A N 1
ATOM 2531 C CA . TYR A 1 312 ? -5.021 1.210 -21.364 1.00 97.12 312 TYR A CA 1
ATOM 2532 C C . TYR A 1 312 ? -3.638 1.396 -20.725 1.00 97.12 312 TYR A C 1
ATOM 2534 O O . TYR A 1 312 ? -2.760 2.003 -21.341 1.00 97.12 312 TYR A O 1
ATOM 2542 N N . LEU A 1 313 ? -3.431 0.855 -19.520 1.00 97.81 313 LEU A N 1
ATOM 2543 C CA . LEU A 1 313 ? -2.151 0.939 -18.813 1.00 97.81 313 LEU A CA 1
ATOM 2544 C C . LEU A 1 313 ? -1.040 0.221 -19.593 1.00 97.81 313 LEU A C 1
ATOM 2546 O O . LEU A 1 313 ? 0.026 0.790 -19.810 1.00 97.81 313 LEU A O 1
ATOM 2550 N N . GLU A 1 314 ? -1.312 -0.987 -20.091 1.00 97.69 314 GLU A N 1
ATOM 2551 C CA . GLU A 1 314 ? -0.402 -1.753 -20.946 1.00 97.69 314 GLU A CA 1
ATOM 2552 C C . GLU A 1 314 ? -0.000 -0.966 -22.193 1.00 97.69 314 GLU A C 1
ATOM 2554 O O . GLU A 1 314 ? 1.188 -0.849 -22.493 1.00 97.69 314 GLU A O 1
ATOM 2559 N N . LYS A 1 315 ? -0.972 -0.358 -22.883 1.00 97.19 315 LYS A N 1
ATOM 2560 C CA . LYS A 1 315 ? -0.697 0.493 -24.042 1.00 97.19 315 LYS A CA 1
ATOM 2561 C C . LYS A 1 315 ? 0.249 1.641 -23.680 1.00 97.19 315 LYS A C 1
ATOM 2563 O O . LYS A 1 315 ? 1.247 1.847 -24.367 1.00 97.19 315 LYS A O 1
ATOM 2568 N N . LYS A 1 316 ? -0.019 2.360 -22.584 1.00 97.94 316 LYS A N 1
ATOM 2569 C CA . LYS A 1 316 ? 0.828 3.477 -22.132 1.00 97.94 316 LYS A CA 1
ATOM 2570 C C . LYS A 1 316 ? 2.243 3.039 -21.770 1.00 97.94 316 LYS A C 1
ATOM 2572 O O . LYS A 1 316 ? 3.198 3.694 -22.184 1.00 97.94 316 LYS A O 1
ATOM 2577 N N . LEU A 1 317 ? 2.386 1.928 -21.053 1.00 97.94 317 LEU A N 1
ATOM 2578 C CA . LEU A 1 317 ? 3.691 1.376 -20.684 1.00 97.94 317 LEU A CA 1
ATOM 2579 C C . LEU A 1 317 ? 4.482 0.915 -21.917 1.00 97.94 317 LEU A C 1
ATOM 2581 O O . LEU A 1 317 ? 5.678 1.184 -22.010 1.00 97.94 317 LEU A O 1
ATOM 2585 N N . ALA A 1 318 ? 3.826 0.268 -22.884 1.00 97.12 318 ALA A N 1
ATOM 2586 C CA . ALA A 1 318 ? 4.458 -0.212 -24.112 1.00 97.12 318 ALA A CA 1
ATOM 2587 C C . ALA A 1 318 ? 4.917 0.933 -25.037 1.00 97.12 318 ALA A C 1
ATOM 2589 O O . ALA A 1 318 ? 6.008 0.869 -25.614 1.00 97.12 318 ALA A O 1
ATOM 2590 N N . GLU A 1 319 ? 4.101 1.981 -25.180 1.00 96.25 319 GLU A N 1
ATOM 2591 C CA . GLU A 1 319 ? 4.370 3.127 -26.062 1.00 96.25 319 GLU A CA 1
ATOM 2592 C C . GLU A 1 319 ? 5.384 4.121 -25.476 1.00 96.25 319 GLU A C 1
ATOM 2594 O O . GLU A 1 319 ? 6.059 4.819 -26.232 1.00 96.25 319 GLU A O 1
ATOM 2599 N N . SER A 1 320 ? 5.520 4.184 -24.149 1.00 97.06 320 SER A N 1
ATOM 2600 C CA . SER A 1 320 ? 6.401 5.144 -23.478 1.00 97.06 320 SER A CA 1
ATOM 2601 C C . SER A 1 320 ? 7.887 4.845 -23.688 1.00 97.06 320 SER A C 1
ATOM 2603 O O . SER A 1 320 ? 8.337 3.719 -23.493 1.00 97.06 320 SER A O 1
ATOM 2605 N N . SER A 1 321 ? 8.681 5.868 -24.002 1.00 96.12 321 SER A N 1
ATOM 2606 C CA . SER A 1 321 ? 10.147 5.811 -23.996 1.00 96.12 321 SER A CA 1
ATOM 2607 C C . SER A 1 321 ? 10.704 7.092 -23.369 1.00 96.12 321 SER A C 1
ATOM 2609 O O . SER A 1 321 ? 10.505 8.184 -23.910 1.00 96.12 321 SER A O 1
ATOM 2611 N N . GLY A 1 322 ? 11.396 6.972 -22.239 1.00 96.81 322 GLY A N 1
ATOM 2612 C CA . GLY A 1 322 ? 11.724 8.088 -21.351 1.00 96.81 322 GLY A CA 1
ATOM 2613 C C . GLY A 1 322 ? 10.728 8.214 -20.195 1.00 96.81 322 GLY A C 1
ATOM 2614 O O . GLY A 1 322 ? 10.175 7.216 -19.739 1.00 96.81 322 GLY A O 1
ATOM 2615 N N . LEU A 1 323 ? 10.533 9.434 -19.694 1.00 97.62 323 LEU A N 1
ATOM 2616 C CA . LEU A 1 323 ? 9.662 9.715 -18.551 1.00 97.62 323 LEU A CA 1
ATOM 2617 C C . LEU A 1 323 ? 8.178 9.533 -18.898 1.00 97.62 323 LEU A C 1
ATOM 2619 O O . LEU A 1 323 ? 7.668 10.186 -19.806 1.00 97.62 323 LEU A O 1
ATOM 2623 N N . LEU A 1 324 ? 7.487 8.699 -18.122 1.00 97.88 324 LEU A N 1
ATOM 2624 C CA . LEU A 1 324 ? 6.036 8.550 -18.126 1.00 97.88 324 LEU A CA 1
ATOM 2625 C C . LEU A 1 324 ? 5.459 9.247 -16.895 1.00 97.88 324 LEU A C 1
ATOM 2627 O O . LEU A 1 324 ? 5.400 8.674 -15.810 1.00 97.88 324 LEU A O 1
ATOM 2631 N N . ASP A 1 325 ? 5.065 10.506 -17.054 1.00 94.56 325 ASP A N 1
ATOM 2632 C CA . ASP A 1 325 ? 4.626 11.361 -15.948 1.00 94.56 325 ASP A CA 1
ATOM 2633 C C . ASP A 1 325 ? 3.115 11.299 -15.667 1.00 94.56 325 ASP A C 1
ATOM 2635 O O . ASP A 1 325 ? 2.641 11.970 -14.748 1.00 94.56 325 ASP A O 1
ATOM 2639 N N . ARG A 1 326 ? 2.365 10.508 -16.450 1.00 92.25 326 ARG A N 1
ATOM 2640 C CA . ARG A 1 326 ? 0.923 10.258 -16.309 1.00 92.25 326 ARG A CA 1
ATOM 2641 C C . ARG A 1 326 ? 0.566 8.856 -16.803 1.00 92.25 326 ARG A C 1
ATOM 2643 O O . ARG A 1 326 ? 0.980 8.477 -17.901 1.00 92.25 326 ARG A O 1
ATOM 2650 N N . LEU A 1 327 ? -0.244 8.134 -16.028 1.00 87.44 327 LEU A N 1
ATOM 2651 C CA . LEU A 1 327 ? -0.790 6.817 -16.376 1.00 87.44 327 LEU A CA 1
ATOM 2652 C C . LEU A 1 327 ? -2.317 6.813 -16.401 1.00 87.44 327 LEU A C 1
ATOM 2654 O O . LEU A 1 327 ? -2.953 7.732 -15.838 1.00 87.44 327 LEU A O 1
#

pLDDT: mean 82.76, std 15.99, range [28.77, 98.5]